Protein AF-A0A0M5J1X3-F1 (afdb_monomer)

Foldseek 3Di:
DVVVVVVVVVVVVVVVVVVVVVVVVVVVVVVVVVVVVVVVVVVVVVVVVVVVVVVVVVVVVVVVVVVVVVVVVVVVVVVVVVVVVVVVVVVVVVVVVVVVVVVVVVVVVVVVVVVVVVVVVVVVVVVVVVVVVVVVVVVVCVPDQQQFFAFDDQDWDWGDFPPDDIDIFGFDCDDPHGTDTDQFDDPDDPDDPPDDPVCQQCKDDDRVHGIGRHLVSQQRSCVRDFDKDKDWDADPVRDIDIDIARGWHFDDVVSLRQTDGPQVVVVVVVLCVVLPDDDDDPCPVVVVVSVSVVCVNCVSVVVVVPVPPDDDDDDD

Nearest PDB structures (foldseek):
  2wnp-assembly1_F  TM=8.843E-01  e=3.047E-11  Homo sapiens
  2jhh-assembly1_C  TM=9.020E-01  e=6.830E-11  Homo sapiens
  2jhh-assembly2_F  TM=9.022E-01  e=8.755E-11  Homo sapiens
  2jhm-assembly1_F  TM=8.846E-01  e=5.669E-11  Homo sapiens
  2j3o-assembly1_C  TM=8.721E-01  e=8.228E-11  Homo sapiens

Sequence (316 aa):
MHAQRRERERFHKQEIEYKEQQTKCAEQQEALKNSDKLKVSLISEKDKRIDDLGKRIIDLDKKLEARVEAQKETLKKNEQLLAKVNELQTKVKVQQGDLKKSEELKNSLLSEKDKRIADLKEQINNMNKDKQFEDKLIQFVDRAEVTGCVPYGNDIQTIRVPGAEAFQVSCDSKFAGNGWTVIQRKVDGSVNFTRTWDEYKNGFGDLRANFWLGLEKLHLMTKFRPHELYIQLEDFKNETRYARYTNFTIGSEAQYYELISSGIMILVLVIVLMFTRVVGGLDIVIHVTLMEFIRTLTLMKHIISQSDGTHGIINH

Organism: Drosophila busckii (NCBI:txid30019)

Radius of gyration: 68.98 Å; Cα contacts (8 Å, |Δi|>4): 225; chains: 1; bounding box: 149×56×205 Å

InterPro domains:
  IPR002181 Fibrinogen, alpha/beta/gamma chain, C-terminal globular domain [PF00147] (158-260)
  IPR002181 Fibrinogen, alpha/beta/gamma chain, C-terminal globular domain [PS51406] (140-259)
  IPR002181 Fibrinogen, alpha/beta/gamma chain, C-terminal globular domain [SM00186] (138-296)
  IPR014716 Fibrinogen, alpha/beta/gamma chain, C-terminal globular, subdomain 1 [G3DSA:3.90.215.10] (42-265)
  IPR036056 Fibrinogen-like, C-terminal [SSF56496] (154-262)
  IPR050373 Fibrinogen C-terminal domain-containing protein [PTHR19143] (153-261)

Secondary structure (DSSP, 8-state):
-HHHHHHHHHHHHHHHHHHHHHHHHHHHHHHHHHHHHHHHHHHHHHHHHHHHHHHHHHHHHHHHHHHHHHHHHHHHHHHHHHHHHHHHHHHHHHHHHHHHHHHHHHHHHHHHHHHHHHHHHHHHHHHHHHHHHHHHHHHHHTTS---S--SS-SSEEEE--TTS--EEEEEESSSS-TTEEE-EE-SSSSS-----HHHHHH-EE-TTSSEE--HHHHHHHHHHS-EEEEEEEE-TT--EEEEEEEEE-B--GGGTT-B--TTHHHHHHHHHHTT----SS-HHHHHHHHHHHHHHHHHHHHGGGSSTT-------

pLDDT: mean 79.56, std 19.73, range [31.17, 98.19]

Mean predicted aligned error: 19.17 Å

Solvent-accessible surface area (backbone atoms only — not comparable to full-atom values): 18097 Å² total; per-residue (Å²): 113,75,65,67,51,54,51,51,52,49,51,51,50,52,50,50,54,49,52,52,51,51,51,53,51,51,54,51,50,51,53,47,52,53,51,53,53,51,50,54,52,54,48,55,55,50,52,53,52,50,52,54,50,50,54,51,51,55,54,50,50,55,53,48,53,54,49,52,54,54,48,51,58,50,49,54,54,51,54,53,48,52,56,52,51,53,53,51,53,53,52,52,54,51,53,54,52,52,51,51,51,51,51,53,51,50,54,54,52,47,56,53,49,54,52,51,50,51,54,50,51,51,52,50,56,53,52,50,53,54,46,53,52,50,54,54,49,49,68,65,46,78,78,55,78,49,68,57,39,64,63,81,57,76,45,77,44,75,29,42,44,84,97,52,76,75,44,78,41,26,26,37,40,82,86,90,36,59,37,37,66,57,55,65,42,81,87,67,83,90,53,84,80,91,67,55,71,69,43,51,37,63,29,49,74,39,74,92,58,37,29,38,58,17,50,55,60,49,20,40,51,28,69,74,41,93,30,65,43,78,47,78,50,70,48,100,83,70,53,72,48,75,50,77,40,83,52,39,34,38,33,52,76,94,53,58,44,40,79,54,39,97,54,61,81,52,57,60,50,50,61,48,62,76,68,72,74,84,86,84,92,65,58,70,65,55,51,50,53,49,49,46,53,49,36,58,66,41,41,65,65,50,62,66,73,71,69,82,74,79,83,79,90,79,86,132

Structure (mmCIF, N/CA/C/O backbone):
data_AF-A0A0M5J1X3-F1
#
_entry.id   AF-A0A0M5J1X3-F1
#
loop_
_atom_site.group_PDB
_atom_site.id
_atom_site.type_symbol
_atom_site.label_atom_id
_atom_site.label_alt_id
_atom_site.label_comp_id
_atom_site.label_asym_id
_atom_site.label_entity_id
_atom_site.label_seq_id
_atom_site.pdbx_PDB_ins_code
_atom_site.Cartn_x
_atom_site.Cartn_y
_atom_site.Cartn_z
_atom_site.occupancy
_atom_site.B_iso_or_equiv
_atom_site.auth_seq_id
_atom_site.auth_comp_id
_atom_site.auth_asym_id
_atom_site.auth_atom_id
_atom_site.pdbx_PDB_model_num
ATOM 1 N N . MET A 1 1 ? -90.997 -13.777 125.585 1.00 59.41 1 MET A N 1
ATOM 2 C CA . MET A 1 1 ? -91.219 -14.363 124.239 1.00 59.41 1 MET A CA 1
ATOM 3 C C . MET A 1 1 ? -90.839 -13.442 123.074 1.00 59.41 1 MET A C 1
ATOM 5 O O . MET A 1 1 ? -90.129 -13.901 122.190 1.00 59.41 1 MET A O 1
ATOM 9 N N . HIS A 1 2 ? -91.234 -12.160 123.042 1.00 64.25 2 HIS A N 1
ATOM 10 C CA . HIS A 1 2 ? -90.938 -11.282 121.891 1.00 64.25 2 HIS A CA 1
ATOM 11 C C . HIS A 1 2 ? -89.446 -10.976 121.639 1.00 64.25 2 HIS A C 1
ATOM 13 O O . HIS A 1 2 ? -89.073 -10.791 120.487 1.00 64.25 2 HIS A O 1
ATOM 19 N N . ALA A 1 3 ? -88.588 -10.944 122.665 1.00 69.44 3 ALA A N 1
ATOM 20 C CA . ALA A 1 3 ? -87.153 -10.668 122.501 1.00 69.44 3 ALA A CA 1
ATOM 21 C C . ALA A 1 3 ? -86.391 -11.824 121.812 1.00 69.44 3 ALA A C 1
ATOM 23 O O . ALA A 1 3 ? -85.723 -11.605 120.808 1.00 69.44 3 ALA A O 1
ATOM 24 N N . GLN A 1 4 ? -86.597 -13.067 122.265 1.00 74.62 4 GLN A N 1
ATOM 25 C CA . GLN A 1 4 ? -86.001 -14.276 121.666 1.00 74.62 4 GLN A CA 1
ATOM 26 C C . GLN A 1 4 ? -86.437 -14.536 120.218 1.00 74.62 4 GLN A C 1
ATOM 28 O O . GLN A 1 4 ? -85.723 -15.182 119.454 1.00 74.62 4 GLN A O 1
ATOM 33 N N . ARG A 1 5 ? -87.640 -14.091 119.835 1.00 76.06 5 ARG A N 1
ATOM 34 C CA . ARG A 1 5 ? -88.112 -14.193 118.449 1.00 76.06 5 ARG A CA 1
ATOM 35 C C . ARG A 1 5 ? -87.348 -13.230 117.537 1.00 76.06 5 ARG A C 1
ATOM 37 O O . ARG A 1 5 ? -86.872 -13.653 116.493 1.00 76.06 5 ARG A O 1
ATOM 44 N N . ARG A 1 6 ? -87.139 -11.987 117.986 1.00 77.44 6 ARG A N 1
ATOM 45 C CA . ARG A 1 6 ? -86.336 -10.991 117.257 1.00 77.44 6 ARG A CA 1
ATOM 46 C C . ARG A 1 6 ? -84.872 -11.409 117.119 1.00 77.44 6 ARG A C 1
ATOM 48 O O . ARG A 1 6 ? -84.269 -11.143 116.090 1.00 77.44 6 ARG A O 1
ATOM 55 N N . GLU A 1 7 ? -84.294 -12.061 118.127 1.00 80.19 7 GLU A N 1
ATOM 56 C CA . GLU A 1 7 ? -82.930 -12.602 118.026 1.00 80.19 7 GLU A CA 1
ATOM 57 C C . GLU A 1 7 ? -82.820 -13.738 117.009 1.00 80.19 7 GLU A C 1
ATOM 59 O O . GLU A 1 7 ? -81.907 -13.721 116.189 1.00 80.19 7 GLU A O 1
ATOM 64 N N . ARG A 1 8 ? -83.771 -14.680 116.996 1.00 80.12 8 ARG A N 1
ATOM 65 C CA . ARG A 1 8 ? -83.811 -15.744 115.978 1.00 80.12 8 ARG A CA 1
ATOM 66 C C . ARG A 1 8 ? -83.993 -15.193 114.567 1.00 80.12 8 ARG A C 1
ATOM 68 O O . ARG A 1 8 ? -83.322 -15.652 113.652 1.00 80.12 8 ARG A O 1
ATOM 75 N N . GLU A 1 9 ? -84.841 -14.181 114.401 1.00 84.38 9 GLU A N 1
ATOM 76 C CA . GLU A 1 9 ? -85.020 -13.482 113.122 1.00 84.38 9 GLU A CA 1
ATOM 77 C C . GLU A 1 9 ? -83.735 -12.752 112.683 1.00 84.38 9 GLU A C 1
ATOM 79 O O . GLU A 1 9 ? -83.383 -12.803 111.507 1.00 84.38 9 GLU A O 1
ATOM 84 N N . ARG A 1 10 ? -82.975 -12.143 113.610 1.00 85.19 10 ARG A N 1
ATOM 85 C CA . ARG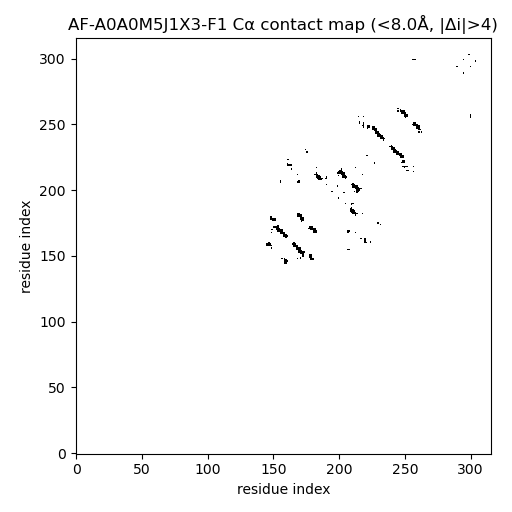 A 1 10 ? -81.651 -11.559 113.308 1.00 85.19 10 ARG A CA 1
ATOM 86 C C . ARG A 1 10 ? -80.627 -12.612 112.896 1.00 85.19 10 ARG A C 1
ATOM 88 O O . ARG A 1 10 ? -79.907 -12.391 111.930 1.00 85.19 10 ARG A O 1
ATOM 95 N N . PHE A 1 11 ? -80.566 -13.731 113.614 1.00 84.44 11 PHE A N 1
ATOM 96 C CA . PHE A 1 11 ? -79.610 -14.804 113.341 1.00 84.44 11 PHE A CA 1
ATOM 97 C C . PHE A 1 11 ? -79.896 -15.470 111.992 1.00 84.44 11 PHE A C 1
ATOM 99 O O . PHE A 1 11 ? -78.992 -15.677 111.193 1.00 84.44 11 PHE A O 1
ATOM 106 N N . HIS A 1 12 ? -81.174 -15.718 111.699 1.00 85.19 12 HIS A N 1
ATOM 107 C CA . HIS A 1 12 ? -81.605 -16.245 110.409 1.00 85.19 12 HIS A CA 1
ATOM 108 C C . HIS A 1 12 ? -81.310 -15.268 109.262 1.00 85.19 12 HIS A C 1
ATOM 110 O O . HIS A 1 12 ? -80.840 -15.683 108.206 1.00 85.19 12 HIS A O 1
ATOM 116 N N . LYS A 1 13 ? -81.507 -13.959 109.480 1.00 89.81 13 LYS A N 1
ATOM 117 C CA . LYS A 1 13 ? -81.132 -12.925 108.508 1.00 89.81 13 LYS A CA 1
ATOM 118 C C . LYS A 1 13 ? -79.619 -12.895 108.253 1.00 89.81 13 LYS A C 1
ATOM 120 O O . LYS A 1 13 ? -79.216 -12.849 107.098 1.00 89.81 13 LYS A O 1
ATOM 125 N N . GLN A 1 14 ? -78.798 -12.986 109.302 1.00 90.88 14 GLN A N 1
ATOM 126 C CA . GLN A 1 14 ? -77.340 -13.097 109.166 1.00 90.88 14 GLN A CA 1
ATOM 127 C C . GLN A 1 14 ? -76.916 -14.375 108.434 1.00 90.88 14 GLN A C 1
ATOM 129 O O . GLN A 1 14 ? -75.978 -14.341 107.647 1.00 90.88 14 GLN A O 1
ATOM 134 N N . GLU A 1 15 ? -77.602 -15.495 108.657 1.00 89.62 15 GLU A N 1
ATOM 135 C CA . GLU A 1 15 ? -77.316 -16.756 107.969 1.00 89.62 15 GLU A CA 1
ATOM 136 C C . GLU A 1 15 ? -77.656 -16.689 106.470 1.00 89.62 15 GLU A C 1
ATOM 138 O O . GLU A 1 15 ? -76.900 -17.201 105.644 1.00 89.62 15 GLU A O 1
ATOM 143 N N . ILE A 1 16 ? -78.764 -16.031 106.105 1.00 91.94 16 ILE A N 1
ATOM 144 C CA . ILE A 1 16 ? -79.125 -15.763 104.704 1.00 91.94 16 ILE A CA 1
ATOM 145 C C . ILE A 1 16 ? -78.089 -14.837 104.061 1.00 91.94 16 ILE A C 1
ATOM 147 O O . ILE A 1 16 ? -77.562 -15.174 103.005 1.00 91.94 16 ILE A O 1
ATOM 151 N N . GLU A 1 17 ? -77.742 -13.724 104.714 1.00 93.62 17 GLU A N 1
ATOM 152 C CA . GLU A 1 17 ? -76.715 -12.791 104.226 1.00 93.62 17 GLU A CA 1
ATOM 153 C C . GLU A 1 17 ? -75.353 -13.487 104.050 1.00 93.62 17 GLU A C 1
ATOM 155 O O . GLU A 1 17 ? -74.662 -13.260 103.057 1.00 93.62 17 GLU A O 1
ATOM 160 N N . TYR A 1 18 ? -74.987 -14.384 104.971 1.00 91.62 18 TYR A N 1
ATOM 161 C CA . TYR A 1 18 ? -73.769 -15.188 104.878 1.00 91.62 18 TYR A CA 1
ATOM 162 C C . TYR A 1 18 ? -73.806 -16.160 103.692 1.00 91.62 18 TYR A C 1
ATOM 164 O O . TYR A 1 18 ? -72.846 -16.220 102.923 1.00 91.62 18 TYR A O 1
ATOM 172 N N . LYS A 1 19 ? -74.917 -16.884 103.492 1.00 93.00 19 LYS A N 1
ATOM 173 C CA . LYS A 1 19 ? -75.091 -17.785 102.340 1.00 93.00 19 LYS A CA 1
ATOM 174 C C . LYS A 1 19 ? -75.069 -17.018 101.018 1.00 93.00 19 LYS A C 1
ATOM 176 O O . LYS A 1 19 ? -74.384 -17.447 100.096 1.00 93.00 19 LYS A O 1
ATOM 181 N N . GLU A 1 20 ? -75.723 -15.859 100.939 1.00 94.62 20 GLU A N 1
ATOM 182 C CA . GLU A 1 20 ? -75.669 -14.981 99.763 1.00 94.62 20 GLU A CA 1
ATOM 183 C C . GLU A 1 20 ? -74.246 -14.482 99.474 1.00 94.62 20 GLU A C 1
ATOM 185 O O . GLU A 1 20 ? -73.820 -14.471 98.317 1.00 94.62 20 GLU A O 1
ATOM 190 N N . GLN A 1 21 ? -73.485 -14.087 100.502 1.00 95.19 21 GLN A N 1
ATOM 191 C CA . GLN A 1 21 ? -72.071 -13.726 100.344 1.00 95.19 21 GLN A CA 1
ATOM 192 C C . GLN A 1 21 ? -71.232 -14.910 99.856 1.00 95.19 21 GLN A C 1
ATOM 194 O O . GLN A 1 21 ? -70.361 -14.732 99.005 1.00 95.19 21 GLN A O 1
ATOM 199 N N . GLN A 1 22 ? -71.501 -16.115 100.357 1.00 94.69 22 GLN A N 1
ATOM 200 C CA . GLN A 1 22 ? -70.790 -17.327 99.962 1.00 94.69 22 GLN A CA 1
ATOM 201 C C . GLN A 1 22 ? -71.068 -17.692 98.496 1.00 94.69 22 GLN A C 1
ATOM 203 O O . GLN A 1 22 ? -70.129 -17.993 97.758 1.00 94.69 22 GLN A O 1
ATOM 208 N N . THR A 1 23 ? -72.323 -17.579 98.046 1.00 94.44 23 THR A N 1
ATOM 209 C CA . THR A 1 23 ? -72.706 -17.761 96.637 1.00 94.44 23 THR A CA 1
ATOM 210 C C . THR A 1 23 ? -72.047 -16.714 95.741 1.00 94.44 23 THR A C 1
ATOM 212 O O . THR A 1 23 ? -71.405 -17.081 94.760 1.00 94.44 23 THR A O 1
ATOM 215 N N . LYS A 1 24 ? -72.094 -15.426 96.116 1.00 96.38 24 LYS A N 1
ATOM 216 C CA . LYS A 1 24 ? -71.405 -14.351 95.375 1.00 96.38 24 LYS A CA 1
ATOM 217 C C . LYS A 1 24 ? -69.896 -14.584 95.275 1.00 96.38 24 LYS A C 1
ATOM 219 O O . LYS A 1 24 ? -69.302 -14.335 94.230 1.00 96.38 24 LYS A O 1
ATOM 224 N N . CYS A 1 25 ? -69.270 -15.075 96.345 1.00 94.12 25 CYS A N 1
ATOM 225 C CA . CYS A 1 25 ? -67.845 -15.405 96.361 1.00 94.12 25 CYS A CA 1
ATOM 226 C C . CYS A 1 25 ? -67.519 -16.578 95.417 1.00 94.12 25 CYS A C 1
ATOM 228 O O . CYS A 1 25 ? -66.533 -16.520 94.682 1.00 94.12 25 CYS A O 1
ATOM 230 N N . ALA A 1 26 ? -68.366 -17.613 95.381 1.00 94.25 26 ALA A N 1
ATOM 231 C CA . ALA A 1 26 ? -68.212 -18.744 94.465 1.00 94.25 26 ALA A CA 1
ATOM 232 C C . ALA A 1 26 ? -68.371 -18.321 92.992 1.00 94.25 26 ALA A C 1
ATOM 234 O O . ALA A 1 26 ? -67.527 -18.666 92.163 1.00 94.25 26 ALA A O 1
ATOM 235 N N . GLU A 1 27 ? -69.384 -17.505 92.681 1.00 95.69 27 GLU A N 1
ATOM 236 C CA . GLU A 1 27 ? -69.589 -16.929 91.343 1.00 95.69 27 GLU A CA 1
ATOM 237 C C . GLU A 1 27 ? -68.387 -16.078 90.905 1.00 95.69 27 GLU A C 1
ATOM 239 O O . GLU A 1 27 ? -67.899 -16.210 89.780 1.00 95.69 27 GLU A O 1
ATOM 244 N N . GLN A 1 28 ? -67.851 -15.244 91.805 1.00 95.88 28 GLN A N 1
ATOM 245 C CA . GLN A 1 28 ? -66.643 -14.459 91.540 1.00 95.88 28 GLN A CA 1
ATOM 246 C C . GLN A 1 28 ? -65.410 -15.339 91.305 1.00 95.88 28 GLN A C 1
ATOM 248 O O . GLN A 1 28 ? -64.627 -15.044 90.402 1.00 95.88 28 GLN A O 1
ATOM 253 N N . GLN A 1 29 ? -65.225 -16.419 92.069 1.00 95.88 29 GLN A N 1
ATOM 254 C CA . GLN A 1 29 ? -64.118 -17.360 91.859 1.00 95.88 29 GLN A CA 1
ATOM 255 C C . GLN A 1 29 ? -64.215 -18.078 90.512 1.00 95.88 29 GLN A C 1
ATOM 257 O O . GLN A 1 29 ? -63.197 -18.280 89.848 1.00 95.88 29 GLN A O 1
ATOM 262 N N . GLU A 1 30 ? -65.418 -18.461 90.093 1.00 95.56 30 GLU A N 1
ATOM 263 C CA . GLU A 1 30 ? -65.635 -19.101 88.798 1.00 95.56 30 GLU A CA 1
ATOM 264 C C . GLU A 1 30 ? -65.416 -18.126 87.636 1.00 95.56 30 GLU A C 1
ATOM 266 O O . GLU A 1 30 ? -64.732 -18.459 86.664 1.00 95.56 30 GLU A O 1
ATOM 271 N N . ALA A 1 31 ? -65.877 -16.881 87.779 1.00 95.25 31 ALA A N 1
ATOM 272 C CA . ALA A 1 31 ? -65.556 -15.806 86.845 1.00 95.25 31 ALA A CA 1
ATOM 273 C C . ALA A 1 31 ? -64.037 -15.567 86.748 1.00 95.25 31 ALA A C 1
ATOM 275 O O . ALA A 1 31 ? -63.508 -15.414 85.642 1.00 95.25 31 ALA A O 1
ATOM 276 N N . LEU A 1 32 ? -63.318 -15.601 87.879 1.00 95.75 32 LEU A N 1
ATOM 277 C CA . LEU A 1 32 ? -61.857 -15.493 87.905 1.00 95.75 32 LEU A CA 1
ATOM 278 C C . LEU A 1 32 ? -61.192 -16.653 87.150 1.00 95.75 32 LEU A C 1
ATOM 280 O O . LEU A 1 32 ? -60.371 -16.415 86.266 1.00 95.75 32 LEU A O 1
ATOM 284 N N . LYS A 1 33 ? -61.596 -17.900 87.433 1.00 95.94 33 LYS A N 1
ATOM 285 C CA . LYS A 1 33 ? -61.074 -19.101 86.755 1.00 95.94 33 LYS A CA 1
ATOM 286 C C . LYS A 1 33 ? -61.285 -19.044 85.243 1.00 95.94 33 LYS A C 1
ATOM 288 O O . LYS A 1 33 ? -60.379 -19.381 84.481 1.00 95.94 33 LYS A O 1
ATOM 293 N N . ASN A 1 34 ? -62.460 -18.599 84.801 1.00 95.75 34 ASN A N 1
ATOM 294 C CA . ASN A 1 34 ? -62.764 -18.443 83.380 1.00 95.75 34 ASN A CA 1
ATOM 295 C C . ASN A 1 34 ? -61.914 -17.343 82.731 1.00 95.75 34 ASN A C 1
ATOM 297 O O . ASN A 1 34 ? -61.399 -17.542 81.630 1.00 95.75 34 ASN A O 1
ATOM 301 N N . SER A 1 35 ? -61.710 -16.220 83.427 1.00 95.94 35 SER A N 1
ATOM 302 C CA . SER A 1 35 ? -60.811 -15.146 82.986 1.00 95.94 35 SER A CA 1
ATOM 303 C C . SER A 1 35 ? -59.376 -15.647 82.813 1.00 95.94 35 SER A C 1
ATOM 305 O O . SER A 1 35 ? -58.759 -15.409 81.774 1.00 95.94 35 SER A O 1
ATOM 307 N N . ASP A 1 36 ? -58.856 -16.407 83.776 1.00 96.69 36 ASP A N 1
ATOM 308 C CA . ASP A 1 36 ? -57.494 -16.940 83.704 1.00 96.69 36 ASP A CA 1
ATOM 309 C C . ASP A 1 36 ? -57.339 -17.984 82.592 1.00 96.69 36 ASP A C 1
ATOM 311 O O . ASP A 1 36 ? -56.369 -17.934 81.834 1.00 96.69 36 ASP A O 1
ATOM 315 N N . LYS A 1 37 ? -58.333 -18.860 82.396 1.00 96.50 37 LYS A N 1
ATOM 316 C CA . LYS A 1 37 ? -58.355 -19.804 81.267 1.00 96.50 37 LYS A CA 1
ATOM 317 C C . LYS A 1 37 ? -58.340 -19.080 79.917 1.00 96.50 37 LYS A C 1
ATOM 319 O O . LYS A 1 37 ? -57.609 -19.484 79.010 1.00 96.50 37 LYS A O 1
ATOM 324 N N . LEU A 1 38 ? -59.111 -17.997 79.788 1.00 97.00 38 LEU A N 1
ATOM 325 C CA . LEU A 1 38 ? -59.151 -17.182 78.573 1.00 97.00 38 LEU A CA 1
ATOM 326 C C . LEU A 1 38 ? -57.801 -16.495 78.314 1.00 97.00 38 LEU A C 1
ATOM 328 O O . LEU A 1 38 ? -57.305 -16.543 77.189 1.00 97.00 38 LEU A O 1
ATOM 332 N N . LYS A 1 39 ? -57.170 -15.919 79.350 1.00 97.25 39 LYS A N 1
ATOM 333 C CA . LYS A 1 39 ? -55.828 -15.317 79.248 1.00 97.25 39 LYS A CA 1
ATOM 334 C C . LYS A 1 39 ? -54.793 -16.330 78.763 1.00 97.25 39 LYS A C 1
ATOM 336 O O . LYS A 1 39 ? -54.042 -16.015 77.846 1.00 97.25 39 LYS A O 1
ATOM 341 N N . VAL A 1 40 ? -54.774 -17.539 79.331 1.00 96.94 40 VAL A N 1
ATOM 342 C CA . VAL A 1 40 ? -53.832 -18.605 78.937 1.00 96.94 40 VAL A CA 1
ATOM 343 C C . VAL A 1 40 ? -54.016 -18.997 77.468 1.00 96.94 40 VAL A C 1
ATOM 345 O O . VAL A 1 40 ? -53.030 -19.117 76.741 1.00 96.94 40 VAL A O 1
ATOM 348 N N . SER A 1 41 ? -55.263 -19.130 76.999 1.00 96.38 41 SER A N 1
ATOM 349 C CA . SER A 1 41 ? -55.546 -19.405 75.581 1.00 96.38 41 SER A CA 1
ATOM 350 C C . SER A 1 41 ? -55.028 -18.289 74.670 1.00 96.38 41 SER A C 1
ATOM 352 O O . SER A 1 41 ? -54.399 -18.564 73.649 1.00 96.38 41 SER A O 1
ATOM 354 N N . LEU A 1 42 ? -55.258 -17.030 75.055 1.00 97.38 42 LEU A N 1
ATOM 355 C CA . LEU A 1 42 ? -54.820 -15.863 74.288 1.00 97.38 42 LEU A CA 1
ATOM 356 C C . LEU A 1 42 ? -53.288 -15.754 74.228 1.00 97.38 42 LEU A C 1
ATOM 358 O O . LEU A 1 42 ? -52.737 -15.365 73.200 1.00 97.38 42 LEU A O 1
ATOM 362 N N . ILE A 1 43 ? -52.605 -16.091 75.327 1.00 97.19 43 ILE A N 1
ATOM 363 C CA . ILE A 1 43 ? -51.139 -16.140 75.404 1.00 97.19 43 ILE A CA 1
ATOM 364 C C . ILE A 1 43 ? -50.610 -17.207 74.445 1.00 97.19 43 ILE A C 1
ATOM 366 O O . ILE A 1 43 ? -49.789 -16.888 73.594 1.00 97.19 43 ILE A O 1
ATOM 370 N N . SER A 1 44 ? -51.162 -18.424 74.484 1.00 96.25 44 SER A N 1
ATOM 371 C CA . SER A 1 44 ? -50.740 -19.511 73.589 1.00 96.25 44 SER A CA 1
ATOM 372 C C . SER A 1 44 ? -50.883 -19.153 72.105 1.00 96.25 44 SER A C 1
ATOM 374 O O . SER A 1 44 ? -50.010 -19.471 71.296 1.00 96.25 44 SER A O 1
ATOM 376 N N . GLU A 1 45 ? -51.968 -18.476 71.726 1.00 97.12 45 GLU A N 1
ATOM 377 C CA . GLU A 1 45 ? -52.175 -18.039 70.344 1.00 97.12 45 GLU A CA 1
ATOM 378 C C . GLU A 1 45 ? -51.183 -16.943 69.928 1.00 97.12 45 GLU A C 1
ATOM 380 O O . GLU A 1 45 ? -50.634 -16.981 68.822 1.00 97.12 45 GLU A O 1
ATOM 385 N N . LYS A 1 46 ? -50.896 -15.996 70.829 1.00 97.25 46 LYS A N 1
ATOM 386 C CA . LYS A 1 46 ? -49.871 -14.972 70.602 1.00 97.25 46 LYS A CA 1
ATOM 387 C C . LYS A 1 46 ? -48.475 -15.578 70.485 1.00 97.25 46 LYS A C 1
ATOM 389 O O . LYS A 1 46 ? -47.752 -15.182 69.577 1.00 97.25 46 LYS A O 1
ATOM 394 N N . ASP A 1 47 ? -48.131 -16.560 71.312 1.00 97.56 47 ASP A N 1
ATOM 395 C CA . ASP A 1 47 ? -46.832 -17.239 71.272 1.00 97.56 47 ASP A CA 1
ATOM 396 C C . ASP A 1 47 ? -46.617 -17.965 69.941 1.00 97.56 47 ASP A C 1
ATOM 398 O O . ASP A 1 47 ? -45.571 -17.809 69.313 1.00 97.56 47 ASP A O 1
ATOM 402 N N . LYS A 1 48 ? -47.639 -18.673 69.436 1.00 97.25 48 LYS A N 1
ATOM 403 C CA . LYS A 1 48 ? -47.588 -19.290 68.096 1.00 97.25 48 LYS A CA 1
ATOM 404 C C . LYS A 1 48 ? -47.344 -18.255 67.002 1.00 97.25 48 LYS A C 1
ATOM 406 O O . LYS A 1 48 ? -46.552 -18.482 66.092 1.00 97.25 48 LYS A O 1
ATOM 411 N N . ARG A 1 49 ? -48.015 -17.103 67.086 1.00 97.81 49 ARG A N 1
ATOM 412 C CA . ARG A 1 49 ? -47.861 -16.024 66.105 1.00 97.81 49 ARG A CA 1
ATOM 413 C C . ARG A 1 49 ? -46.486 -15.360 66.185 1.00 97.81 49 ARG A C 1
ATOM 415 O O . ARG A 1 49 ? -45.953 -14.970 65.149 1.00 97.81 49 ARG A O 1
ATOM 422 N N . ILE A 1 50 ? -45.914 -15.243 67.383 1.00 97.94 50 ILE A N 1
ATOM 423 C CA . ILE A 1 50 ? -44.539 -14.776 67.596 1.00 97.94 50 ILE A CA 1
ATOM 424 C C . ILE A 1 50 ? -43.546 -15.761 66.972 1.00 97.94 50 ILE A C 1
ATOM 426 O O . ILE A 1 50 ? -42.647 -15.320 66.260 1.00 97.94 50 ILE A O 1
ATOM 430 N N . ASP A 1 51 ? -43.739 -17.067 67.165 1.00 97.19 51 ASP A N 1
ATOM 431 C CA . ASP A 1 51 ? -42.874 -18.104 66.589 1.00 97.19 51 ASP A CA 1
ATOM 432 C C . ASP A 1 51 ? -42.894 -18.079 65.049 1.00 97.19 51 ASP A C 1
ATOM 434 O O . ASP A 1 51 ? -41.847 -18.059 64.397 1.00 97.19 51 ASP A O 1
ATOM 438 N N . ASP A 1 52 ? -44.082 -17.970 64.447 1.00 97.69 52 ASP A N 1
ATOM 439 C CA . ASP A 1 52 ? -44.235 -17.857 62.991 1.00 97.69 52 ASP A CA 1
ATOM 440 C C . ASP A 1 52 ? -43.609 -16.574 62.426 1.00 97.69 52 ASP A C 1
ATOM 442 O O . ASP A 1 52 ? -42.962 -16.595 61.372 1.00 97.69 52 ASP A O 1
ATOM 446 N N . LEU A 1 53 ? -43.769 -15.443 63.120 1.00 98.06 53 LEU A N 1
ATOM 447 C CA . LEU A 1 53 ? -43.102 -14.196 62.742 1.00 98.06 53 LEU A CA 1
ATOM 448 C C . LEU A 1 53 ? -41.580 -14.317 62.880 1.00 98.06 53 LEU A C 1
ATOM 450 O O . LEU A 1 53 ? -40.866 -13.870 61.983 1.00 98.06 53 LEU A O 1
ATOM 454 N N . GLY A 1 54 ? -41.089 -14.974 63.932 1.00 97.50 54 GLY A N 1
ATOM 455 C CA . GLY A 1 54 ? -39.669 -15.257 64.136 1.00 97.50 54 GLY A CA 1
ATOM 456 C C . GLY A 1 54 ? -39.071 -16.060 62.981 1.00 97.50 54 GLY A C 1
ATOM 457 O O . GLY A 1 54 ? -38.060 -15.656 62.405 1.00 97.50 54 GLY A O 1
ATOM 458 N N . LYS A 1 55 ? -39.744 -17.136 62.551 1.00 97.81 55 LYS A N 1
ATOM 459 C CA . LYS A 1 55 ? -39.324 -17.933 61.382 1.00 97.81 55 LYS A CA 1
ATOM 460 C C . LYS A 1 55 ? -39.275 -17.104 60.099 1.00 97.81 55 LYS A C 1
ATOM 462 O O . LYS A 1 55 ? -38.319 -17.218 59.334 1.00 97.81 55 LYS A O 1
ATOM 467 N N . ARG A 1 56 ? -40.279 -16.250 59.864 1.00 98.12 56 ARG A N 1
ATOM 468 C CA . ARG A 1 56 ? -40.316 -15.364 58.685 1.00 98.12 56 ARG A CA 1
ATOM 469 C C . ARG A 1 56 ? -39.192 -14.331 58.699 1.00 98.12 56 ARG A C 1
ATOM 471 O O . ARG A 1 56 ? -38.637 -14.056 57.640 1.00 98.12 56 ARG A O 1
ATOM 478 N N . ILE A 1 57 ? -38.857 -13.777 59.864 1.00 98.19 57 ILE A N 1
ATOM 479 C CA . ILE A 1 57 ? -37.736 -12.839 60.016 1.00 98.19 57 ILE A CA 1
ATOM 480 C C . ILE A 1 57 ? -36.422 -13.533 59.651 1.00 98.19 57 ILE A C 1
ATOM 482 O O . ILE A 1 57 ? -35.674 -12.998 58.840 1.00 98.19 57 ILE A O 1
ATOM 486 N N . ILE A 1 58 ? -36.187 -14.748 60.155 1.00 98.12 58 ILE A N 1
ATOM 487 C CA . ILE A 1 58 ? -34.971 -15.519 59.852 1.00 98.12 58 ILE A CA 1
ATOM 488 C C . ILE A 1 58 ? -34.854 -15.831 58.349 1.00 98.12 58 ILE A C 1
ATOM 490 O O . ILE A 1 58 ? -33.768 -15.731 57.782 1.00 98.12 58 ILE A O 1
ATOM 494 N N . ASP A 1 59 ? -35.951 -16.206 57.680 1.00 97.75 59 ASP A N 1
ATOM 495 C CA . ASP A 1 59 ? -35.938 -16.463 56.228 1.00 97.75 59 ASP A CA 1
ATOM 496 C C . ASP A 1 59 ? -35.653 -15.193 55.410 1.00 97.75 59 ASP A C 1
ATOM 498 O O . ASP A 1 59 ? -34.890 -15.223 54.440 1.00 97.75 59 ASP A O 1
ATOM 502 N N . LEU A 1 60 ? -36.242 -14.062 55.809 1.00 97.94 60 LEU A N 1
ATOM 503 C CA . LEU A 1 60 ? -35.989 -12.772 55.169 1.00 97.94 60 LEU A CA 1
ATOM 504 C C . LEU A 1 60 ? -34.542 -12.316 55.355 1.00 97.94 60 LEU A C 1
ATOM 506 O O . LEU A 1 60 ? -33.957 -11.812 54.398 1.00 97.94 60 LEU A O 1
ATOM 510 N N . ASP A 1 61 ? -33.966 -12.534 56.535 1.00 97.94 61 ASP A N 1
ATOM 511 C CA . ASP A 1 61 ? -32.579 -12.182 56.839 1.00 97.94 61 ASP A CA 1
ATOM 512 C C . ASP A 1 61 ? -31.607 -12.988 55.968 1.00 97.94 61 ASP A C 1
ATOM 514 O O . ASP A 1 61 ? -30.797 -12.418 55.239 1.00 97.94 61 ASP A O 1
ATOM 518 N N . LYS A 1 62 ? -31.812 -14.309 55.867 1.00 97.75 62 LYS A N 1
ATOM 519 C CA . LYS A 1 62 ? -31.043 -15.170 54.948 1.00 97.75 62 LYS A CA 1
ATOM 520 C C . LYS A 1 62 ? -31.151 -14.728 53.487 1.00 97.75 62 LYS A C 1
ATOM 522 O O . LYS A 1 62 ? -30.165 -14.740 52.749 1.00 97.75 62 LYS A O 1
ATOM 527 N N . LYS A 1 63 ? -32.349 -14.338 53.037 1.00 98.06 63 LYS A N 1
ATOM 528 C CA . LYS A 1 63 ? -32.552 -13.810 51.675 1.00 98.06 63 LYS A CA 1
ATOM 529 C C . LYS A 1 63 ? -31.847 -12.473 51.467 1.00 98.06 63 LYS A C 1
ATOM 531 O O . LYS A 1 63 ? -31.367 -12.215 50.361 1.00 98.06 63 LYS A O 1
ATOM 536 N N . LEU A 1 64 ? -31.810 -11.623 52.489 1.00 98.06 64 LEU A N 1
ATOM 537 C CA . LEU A 1 64 ? -31.122 -10.341 52.444 1.00 98.06 64 LEU A CA 1
ATOM 538 C C . LEU A 1 64 ? -29.607 -10.545 52.355 1.00 98.06 64 LEU A C 1
ATOM 540 O O . LEU A 1 64 ? -28.984 -9.970 51.464 1.00 98.06 64 LEU A O 1
ATOM 544 N N . GLU A 1 65 ? -29.038 -11.423 53.181 1.00 97.38 65 GLU A N 1
ATOM 545 C CA . GLU A 1 65 ? -27.613 -11.777 53.142 1.00 97.38 65 GLU A CA 1
ATOM 546 C C . GLU A 1 65 ? -27.196 -12.321 51.771 1.00 97.38 65 GLU A C 1
ATOM 548 O O . GLU A 1 65 ? -26.224 -11.847 51.180 1.00 97.38 65 GLU A O 1
ATOM 553 N N . ALA A 1 66 ? -27.982 -13.240 51.199 1.00 97.38 66 ALA A N 1
ATOM 554 C CA . ALA A 1 66 ? -27.715 -13.778 49.866 1.00 97.38 66 ALA A CA 1
ATOM 555 C C . ALA A 1 66 ? -27.722 -12.689 48.775 1.00 97.38 66 ALA A C 1
ATOM 557 O O . ALA A 1 66 ? -26.902 -12.715 47.854 1.00 97.38 66 ALA A O 1
ATOM 558 N N . ARG A 1 67 ? -28.628 -11.703 48.873 1.00 97.88 67 ARG A N 1
ATOM 559 C CA . ARG A 1 67 ? -28.673 -10.561 47.943 1.00 97.88 67 ARG A CA 1
ATOM 560 C C . ARG A 1 67 ? -27.475 -9.634 48.108 1.00 97.88 67 ARG A C 1
ATOM 562 O O . ARG A 1 67 ? -26.934 -9.180 47.100 1.00 97.88 67 ARG A O 1
ATOM 569 N N . VAL A 1 68 ? -27.065 -9.367 49.346 1.00 98.00 68 VAL A N 1
ATOM 570 C CA . VAL A 1 68 ? -25.888 -8.541 49.645 1.00 98.00 68 VAL A CA 1
ATOM 571 C C . VAL A 1 68 ? -24.636 -9.178 49.050 1.00 98.00 68 VAL A C 1
ATOM 573 O O . VAL A 1 68 ? -23.860 -8.492 48.386 1.00 98.00 68 VAL A O 1
ATOM 576 N N . GLU A 1 69 ? -24.463 -10.489 49.205 1.00 97.19 69 GLU A N 1
ATOM 577 C CA . GLU A 1 69 ? -23.282 -11.174 48.678 1.00 97.19 69 GLU A CA 1
ATOM 578 C C . GLU A 1 69 ? -23.262 -11.201 47.141 1.00 97.19 69 GLU A C 1
ATOM 580 O O . GLU A 1 69 ? -22.237 -10.916 46.520 1.00 97.19 69 GLU A O 1
ATOM 585 N N . ALA A 1 70 ? -24.420 -11.401 46.502 1.00 96.94 70 ALA A N 1
ATOM 586 C CA . ALA A 1 70 ? -24.544 -11.284 45.048 1.00 96.94 70 ALA A CA 1
ATOM 587 C C . ALA A 1 70 ? -24.210 -9.867 44.532 1.00 96.94 70 ALA A C 1
ATOM 589 O O . ALA A 1 70 ? -23.583 -9.708 43.475 1.00 96.94 70 ALA A O 1
ATOM 590 N N . GLN A 1 71 ? -24.599 -8.822 45.273 1.00 97.19 71 GLN A N 1
ATOM 591 C CA . GLN A 1 71 ? -24.249 -7.441 44.936 1.00 97.19 71 GLN A CA 1
ATOM 592 C C . GLN A 1 71 ? -22.752 -7.161 45.101 1.00 97.19 71 GLN A C 1
ATOM 594 O O . GLN A 1 71 ? -22.184 -6.493 44.236 1.00 97.19 71 GLN A O 1
ATOM 599 N N . LYS A 1 72 ? -22.093 -7.694 46.138 1.00 97.31 72 LYS A N 1
ATOM 600 C CA . LYS A 1 72 ? -20.635 -7.557 46.309 1.00 97.31 72 LYS A CA 1
ATOM 601 C C . LYS A 1 72 ? -19.861 -8.170 45.146 1.00 97.31 72 LYS A C 1
ATOM 603 O O . LYS A 1 72 ? -18.964 -7.527 44.603 1.00 97.31 72 LYS A O 1
ATOM 608 N N . GLU A 1 73 ? -20.243 -9.368 44.710 1.00 96.94 73 GLU A N 1
ATOM 609 C CA . GLU A 1 73 ? -19.615 -10.012 43.550 1.00 96.94 73 GLU A CA 1
ATOM 610 C C . GLU A 1 73 ? -19.818 -9.204 42.262 1.00 96.94 73 GLU A C 1
ATOM 612 O O . GLU A 1 73 ? -18.915 -9.084 41.431 1.00 96.94 73 GLU A O 1
ATOM 617 N N . THR A 1 74 ? -20.988 -8.581 42.108 1.00 97.00 74 THR A N 1
ATOM 618 C CA . THR A 1 74 ? -21.258 -7.677 40.982 1.00 97.00 74 THR A CA 1
ATOM 619 C C . THR A 1 74 ? -20.391 -6.416 41.052 1.00 97.00 74 THR A C 1
ATOM 621 O O . THR A 1 74 ? -19.824 -6.003 40.041 1.00 97.00 74 THR A O 1
ATOM 624 N N . LEU A 1 75 ? -20.232 -5.828 42.241 1.00 97.44 75 LEU A N 1
ATOM 625 C CA . LEU A 1 75 ? -19.403 -4.641 42.452 1.00 97.44 75 LEU A CA 1
ATOM 626 C C . LEU A 1 75 ? -17.936 -4.914 42.100 1.00 97.44 75 LEU A C 1
ATOM 628 O O . LEU A 1 75 ? -17.332 -4.152 41.349 1.00 97.44 75 LEU A O 1
ATOM 632 N N . LYS A 1 76 ? -17.403 -6.056 42.541 1.00 97.31 76 LYS A N 1
ATOM 633 C CA . LYS A 1 76 ? -16.036 -6.488 42.233 1.00 97.31 76 LYS A CA 1
ATOM 634 C C . LYS A 1 76 ? -15.796 -6.638 40.727 1.00 97.31 76 LYS A C 1
ATOM 636 O O . LYS A 1 76 ? -14.760 -6.215 40.215 1.00 97.31 76 LYS A O 1
ATOM 641 N N . LYS A 1 77 ? -16.765 -7.196 39.991 1.00 97.00 77 LYS A N 1
ATOM 642 C CA . LYS A 1 77 ? -16.705 -7.276 38.518 1.00 97.00 77 LYS A CA 1
ATOM 643 C C . LYS A 1 77 ? -16.709 -5.890 37.871 1.00 97.00 77 LYS A C 1
ATOM 645 O O . LYS A 1 77 ? -15.960 -5.660 36.924 1.00 97.00 77 LYS A O 1
ATOM 650 N N . ASN A 1 78 ? -17.507 -4.960 38.391 1.00 94.69 78 ASN A N 1
ATOM 651 C CA . ASN A 1 78 ? -17.569 -3.591 37.876 1.00 94.69 78 ASN A CA 1
ATOM 652 C C . ASN A 1 78 ? -16.260 -2.820 38.113 1.00 94.69 78 ASN A C 1
ATOM 654 O O . ASN A 1 78 ? -15.812 -2.100 37.224 1.00 94.69 78 ASN A O 1
ATOM 658 N N . GLU A 1 79 ? -15.610 -3.006 39.262 1.00 96.81 79 GLU A N 1
ATOM 659 C CA . GLU A 1 79 ? -14.295 -2.416 39.551 1.00 96.81 79 GLU A CA 1
ATOM 660 C C . GLU A 1 79 ? -13.212 -2.939 38.597 1.00 96.81 79 GLU A C 1
ATOM 662 O O . GLU A 1 79 ? -12.430 -2.161 38.044 1.00 96.81 79 GLU A O 1
ATOM 667 N N . GLN A 1 80 ? -13.206 -4.249 38.328 1.00 97.19 80 GLN A N 1
ATOM 668 C CA . GLN A 1 80 ? -12.309 -4.848 37.333 1.00 97.19 80 GLN A CA 1
ATOM 669 C C . GLN A 1 80 ? -12.568 -4.297 35.926 1.00 97.19 80 GLN A C 1
ATOM 671 O O . GLN A 1 80 ? -11.625 -4.007 35.182 1.00 97.19 80 GLN A O 1
ATOM 676 N N . LEU A 1 81 ? -13.839 -4.112 35.563 1.00 97.81 81 LEU A N 1
ATOM 677 C CA . LEU A 1 81 ? -14.219 -3.533 34.278 1.00 97.81 81 LEU A CA 1
ATOM 678 C C . LEU A 1 81 ? -13.733 -2.083 34.155 1.00 97.81 81 LEU A C 1
ATOM 680 O O . LEU A 1 81 ? -13.188 -1.712 33.116 1.00 97.81 81 LEU A O 1
ATOM 684 N N . LEU A 1 82 ? -13.852 -1.287 35.222 1.00 97.25 82 LEU A N 1
ATOM 685 C CA . LEU A 1 82 ? -13.371 0.095 35.260 1.00 97.25 82 LEU A CA 1
ATOM 686 C C . LEU A 1 82 ? -11.852 0.172 35.041 1.00 97.25 82 LEU A C 1
ATOM 688 O O . LEU A 1 82 ? -11.381 0.987 34.245 1.00 97.25 82 LEU A O 1
ATOM 692 N N . ALA A 1 83 ? -11.087 -0.721 35.674 1.00 96.69 83 ALA A N 1
ATOM 693 C CA . ALA A 1 83 ? -9.644 -0.816 35.453 1.00 96.69 83 ALA A CA 1
ATOM 694 C C . ALA A 1 83 ? -9.312 -1.133 33.983 1.00 96.69 83 ALA A C 1
ATOM 696 O O . ALA A 1 83 ? -8.423 -0.511 33.394 1.00 96.69 83 ALA A O 1
ATOM 697 N N . LYS A 1 84 ? -10.069 -2.046 33.358 1.00 97.38 84 LYS A N 1
ATOM 698 C CA . LYS A 1 84 ? -9.869 -2.407 31.948 1.00 97.38 84 LYS A CA 1
ATOM 699 C C . LYS A 1 84 ? -10.203 -1.264 30.993 1.00 97.38 84 LYS A C 1
ATOM 701 O O . LYS A 1 84 ? -9.475 -1.047 30.024 1.00 97.38 84 LYS A O 1
ATOM 706 N N . VAL A 1 85 ? -11.268 -0.515 31.271 1.00 97.38 85 VAL A N 1
ATOM 707 C CA . VAL A 1 85 ? -11.651 0.667 30.486 1.00 97.38 85 VAL A CA 1
ATOM 708 C C . VAL A 1 85 ? -10.540 1.717 30.515 1.00 97.38 85 VAL A C 1
ATOM 710 O O . VAL A 1 85 ? -10.163 2.222 29.459 1.00 97.38 85 VAL A O 1
ATOM 713 N N . ASN A 1 86 ? -9.951 1.987 31.681 1.00 95.88 86 ASN A N 1
ATOM 714 C CA . ASN A 1 86 ? -8.854 2.953 31.808 1.00 95.88 86 ASN A CA 1
ATOM 715 C C . ASN A 1 86 ? -7.593 2.512 31.039 1.00 95.88 86 ASN A C 1
ATOM 717 O O . ASN A 1 86 ? -6.947 3.322 30.366 1.00 95.88 86 ASN A O 1
ATOM 721 N N . GLU A 1 87 ? -7.258 1.218 31.076 1.00 96.81 87 GLU A N 1
ATOM 722 C CA . GLU A 1 87 ? -6.155 0.654 30.285 1.00 96.81 87 GLU A CA 1
ATOM 723 C C . GLU A 1 87 ? -6.391 0.856 28.778 1.00 96.81 87 GLU A C 1
ATOM 725 O O . GLU A 1 87 ? -5.511 1.338 28.057 1.00 96.81 87 GLU A O 1
ATOM 730 N N . LEU A 1 88 ? -7.599 0.537 28.300 1.00 97.25 88 LEU A N 1
ATOM 731 C CA . LEU A 1 88 ? -7.979 0.707 26.897 1.00 97.25 88 LEU A CA 1
ATOM 732 C C . LEU A 1 88 ? -7.982 2.179 26.477 1.00 97.25 88 LEU A C 1
ATOM 734 O O . LEU A 1 88 ? -7.463 2.500 25.410 1.00 97.25 88 LEU A O 1
ATOM 738 N N . GLN A 1 89 ? -8.480 3.088 27.317 1.00 97.31 89 GLN A N 1
ATOM 739 C CA . GLN A 1 89 ? -8.421 4.529 27.052 1.00 97.31 89 GLN A CA 1
ATOM 740 C C . GLN A 1 89 ? -6.980 5.024 26.891 1.00 97.31 89 GLN A C 1
ATOM 742 O O . GLN A 1 89 ? -6.703 5.852 26.023 1.00 97.31 89 GLN A O 1
ATOM 747 N N . THR A 1 90 ? -6.051 4.501 27.693 1.00 96.06 90 THR A N 1
ATOM 748 C CA . THR A 1 90 ? -4.629 4.852 27.589 1.00 96.06 90 THR A CA 1
ATOM 749 C C . THR A 1 90 ? -4.040 4.355 26.268 1.00 96.06 90 THR A C 1
ATOM 751 O O . THR A 1 90 ? -3.385 5.120 25.561 1.00 96.06 90 THR A O 1
ATOM 754 N N . LYS A 1 91 ? -4.345 3.111 25.877 1.00 96.50 91 LYS A N 1
ATOM 755 C CA . LYS A 1 91 ? -3.924 2.535 24.587 1.00 96.50 91 LYS A CA 1
ATOM 756 C C . LYS A 1 91 ? -4.453 3.329 23.392 1.00 96.50 91 LYS A C 1
ATOM 758 O O . LYS A 1 91 ? -3.690 3.628 22.477 1.00 96.50 91 LYS A O 1
ATOM 763 N N . VAL A 1 92 ? -5.724 3.728 23.432 1.00 96.81 92 VAL A N 1
ATOM 764 C CA . VAL A 1 92 ? -6.346 4.549 22.381 1.00 96.81 92 VAL A CA 1
ATOM 765 C C . VAL A 1 92 ? -5.653 5.908 22.258 1.00 96.81 92 VAL A C 1
ATOM 767 O O . VAL A 1 92 ? -5.370 6.340 21.144 1.00 96.81 92 VAL A O 1
ATOM 770 N N . LYS A 1 93 ? -5.314 6.568 23.375 1.00 95.81 93 LYS A N 1
ATOM 771 C CA . LYS A 1 93 ? -4.588 7.852 23.346 1.00 95.81 93 LYS A CA 1
ATOM 772 C C . LYS A 1 93 ? -3.212 7.734 22.689 1.00 95.81 93 LYS A C 1
ATOM 774 O O . LYS A 1 93 ? -2.843 8.609 21.910 1.00 95.81 93 LYS A O 1
ATOM 779 N N . VAL A 1 94 ? -2.472 6.663 22.984 1.00 95.19 94 VAL A N 1
ATOM 780 C CA . VAL A 1 94 ? -1.162 6.407 22.362 1.00 95.19 94 VAL A CA 1
ATOM 781 C C . VAL A 1 94 ? -1.322 6.211 20.855 1.00 95.19 94 VAL A C 1
ATOM 783 O O . VAL A 1 94 ? -0.700 6.934 20.081 1.00 95.19 94 VAL A O 1
ATOM 786 N N . GLN A 1 95 ? -2.240 5.333 20.436 1.00 95.00 95 GLN A N 1
ATOM 787 C CA . GLN A 1 95 ? -2.505 5.081 19.015 1.00 95.00 95 GLN A CA 1
ATOM 788 C C . GLN A 1 95 ? -2.935 6.344 18.256 1.00 95.00 95 GLN A C 1
ATOM 790 O O . GLN A 1 95 ? -2.501 6.561 17.127 1.00 95.00 95 GLN A O 1
ATOM 795 N N . GLN A 1 96 ? -3.753 7.204 18.866 1.00 95.06 96 GLN A N 1
ATOM 796 C CA . GLN A 1 96 ? -4.135 8.491 18.277 1.00 95.06 96 GLN A CA 1
ATOM 797 C C . GLN A 1 96 ? -2.937 9.435 18.097 1.00 95.06 96 GLN A C 1
ATOM 799 O O . GLN A 1 96 ? -2.879 10.163 17.106 1.00 95.06 96 GLN A O 1
ATOM 804 N N . GLY A 1 97 ? -1.984 9.431 19.033 1.00 93.06 97 GLY A N 1
ATOM 805 C CA . GLY A 1 97 ? -0.741 10.196 18.911 1.00 93.06 97 GLY A CA 1
ATOM 806 C C . GLY A 1 97 ? 0.141 9.699 17.765 1.00 93.06 97 GLY A C 1
ATOM 807 O O . GLY A 1 97 ? 0.651 10.506 16.988 1.00 93.06 97 GLY A O 1
ATOM 808 N N . ASP A 1 98 ? 0.270 8.381 17.623 1.00 93.94 98 ASP A N 1
ATOM 809 C CA . ASP A 1 98 ? 1.058 7.767 16.550 1.00 93.94 98 ASP A CA 1
ATOM 810 C C . ASP A 1 98 ? 0.434 8.009 15.168 1.00 93.94 98 ASP A C 1
ATOM 812 O O . ASP A 1 98 ? 1.146 8.338 14.217 1.00 93.94 98 ASP A O 1
ATOM 816 N N . LEU A 1 99 ? -0.899 7.942 15.065 1.00 94.56 99 LEU A N 1
ATOM 817 C CA . LEU A 1 99 ? -1.641 8.290 13.848 1.00 94.56 99 LEU A CA 1
ATOM 818 C C . LEU A 1 99 ? -1.378 9.735 13.411 1.00 94.56 99 LEU A C 1
ATOM 820 O O . LEU A 1 99 ? -1.062 9.963 12.245 1.00 94.56 99 LEU A O 1
ATOM 824 N N . LYS A 1 100 ? -1.427 10.698 14.341 1.00 95.31 100 LYS A N 1
ATOM 825 C CA . LYS A 1 100 ? -1.133 12.109 14.034 1.00 95.31 100 LYS A CA 1
ATOM 826 C C . LYS A 1 100 ? 0.292 12.308 13.523 1.00 95.31 100 LYS A C 1
ATOM 828 O O . LYS A 1 100 ? 0.485 12.967 12.509 1.00 95.31 100 LYS A O 1
ATOM 833 N N . LYS A 1 101 ? 1.286 11.686 14.169 1.00 94.44 101 LYS A N 1
ATOM 834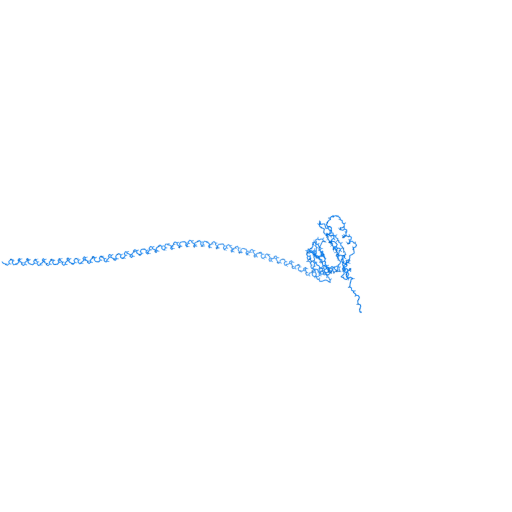 C CA . LYS A 1 101 ? 2.686 11.745 13.709 1.00 94.44 101 LYS A CA 1
ATOM 835 C C . LYS A 1 101 ? 2.862 11.134 12.320 1.00 94.44 101 LYS A C 1
ATOM 837 O O . LYS A 1 101 ? 3.609 11.665 11.502 1.00 94.44 101 LYS A O 1
ATOM 842 N N . SER A 1 102 ? 2.183 10.019 12.047 1.00 91.94 102 SER A N 1
ATOM 843 C CA . SER A 1 102 ? 2.205 9.380 10.728 1.00 91.94 102 SER A CA 1
ATOM 844 C C . SER A 1 102 ? 1.615 10.295 9.650 1.00 91.94 102 SER A C 1
ATOM 846 O O . SER A 1 102 ? 2.160 10.386 8.549 1.00 91.94 102 SER A O 1
ATOM 848 N N . GLU A 1 103 ? 0.546 11.019 9.978 1.00 94.62 103 GLU A N 1
ATOM 849 C CA . GLU A 1 103 ? -0.106 11.973 9.081 1.00 94.62 103 GLU A CA 1
ATOM 850 C C . GLU A 1 103 ? 0.762 13.216 8.817 1.00 94.62 103 GLU A C 1
ATOM 852 O O . GLU A 1 103 ? 0.932 13.620 7.665 1.00 94.62 103 GLU A O 1
ATOM 857 N N . GLU A 1 104 ? 1.406 13.765 9.851 1.00 94.25 104 GLU A N 1
ATOM 858 C CA . GLU A 1 104 ? 2.382 14.857 9.724 1.00 94.25 104 GLU A CA 1
ATOM 859 C C . GLU A 1 104 ? 3.572 14.458 8.838 1.00 94.25 104 GLU A C 1
ATOM 861 O O . GLU A 1 104 ? 3.941 15.192 7.915 1.00 94.25 104 GLU A O 1
ATOM 866 N N . LEU A 1 105 ? 4.130 13.261 9.056 1.00 95.31 105 LEU A N 1
ATOM 867 C CA . LEU A 1 105 ? 5.232 12.736 8.250 1.00 95.31 105 LEU A CA 1
ATOM 868 C C . LEU A 1 105 ? 4.819 12.540 6.785 1.00 95.31 105 LEU A C 1
ATOM 870 O O . LEU A 1 105 ? 5.571 12.895 5.877 1.00 95.31 105 LEU A O 1
ATOM 874 N N . LYS A 1 106 ? 3.610 12.019 6.543 1.00 94.75 106 LYS A N 1
ATOM 875 C CA . LYS A 1 106 ? 3.060 11.850 5.191 1.00 94.75 106 LYS A CA 1
ATOM 876 C C . LYS A 1 106 ? 2.956 13.188 4.460 1.00 94.75 106 LYS A C 1
ATOM 878 O O . LYS A 1 106 ? 3.342 13.265 3.295 1.00 94.75 106 LYS A O 1
ATOM 883 N N . ASN A 1 107 ? 2.471 14.232 5.128 1.00 93.38 107 ASN A N 1
ATOM 884 C CA . ASN A 1 107 ? 2.327 15.562 4.532 1.00 93.38 107 ASN A CA 1
ATOM 885 C C . ASN A 1 107 ? 3.687 16.209 4.234 1.00 93.38 107 ASN A C 1
ATOM 887 O O . ASN A 1 107 ? 3.863 16.810 3.173 1.00 93.38 107 ASN A O 1
ATOM 891 N N . SER A 1 108 ? 4.670 16.032 5.123 1.00 94.50 108 SER A N 1
ATOM 892 C CA . SER A 1 108 ? 6.048 16.476 4.882 1.00 94.50 108 SER A CA 1
ATOM 893 C C . SER A 1 108 ? 6.659 15.784 3.659 1.00 94.50 108 SER A C 1
ATOM 895 O O . SER A 1 108 ? 7.184 16.455 2.769 1.00 94.50 108 SER A O 1
ATOM 897 N N . LEU A 1 109 ? 6.500 14.461 3.559 1.00 95.88 109 LEU A N 1
ATOM 898 C CA . LEU A 1 109 ? 7.006 13.683 2.431 1.00 95.88 109 LEU A CA 1
ATOM 899 C C . LEU A 1 109 ? 6.304 14.046 1.114 1.00 95.88 109 LEU A C 1
ATOM 901 O O . LEU A 1 109 ? 6.932 14.040 0.057 1.00 95.88 109 LEU A O 1
ATOM 905 N N . LEU A 1 110 ? 5.009 14.373 1.163 1.00 95.94 110 LEU A N 1
ATOM 906 C CA . LEU A 1 110 ? 4.253 14.814 -0.009 1.00 95.94 110 LEU A CA 1
ATOM 907 C C . LEU A 1 110 ? 4.806 16.139 -0.550 1.00 95.94 110 LEU A C 1
ATOM 909 O O . LEU A 1 110 ? 5.096 16.236 -1.738 1.00 95.94 110 LEU A O 1
ATOM 913 N N . SER A 1 111 ? 5.063 17.104 0.339 1.00 94.44 111 SER A N 1
ATOM 914 C CA . SER A 1 111 ? 5.685 18.383 -0.026 1.00 94.44 111 SER A CA 1
ATOM 915 C C . SER A 1 111 ? 7.064 18.201 -0.670 1.00 94.44 111 SER A C 1
ATOM 917 O O . SER A 1 111 ? 7.393 18.873 -1.648 1.00 94.44 111 SER A O 1
ATOM 919 N N . GLU A 1 112 ? 7.874 17.275 -0.154 1.00 95.44 112 GLU A N 1
ATOM 920 C CA . GLU A 1 112 ? 9.186 16.969 -0.730 1.00 95.44 112 GLU A CA 1
ATOM 921 C C . GLU A 1 112 ? 9.069 16.326 -2.119 1.00 95.44 112 GLU A C 1
ATOM 923 O O . GLU A 1 112 ? 9.792 16.702 -3.047 1.00 95.44 112 GLU A O 1
ATOM 928 N N . LYS A 1 113 ? 8.122 15.396 -2.296 1.00 94.81 113 LYS A N 1
ATOM 929 C CA . LYS A 1 113 ? 7.863 14.781 -3.603 1.00 94.81 113 LYS A CA 1
ATOM 930 C C . LYS A 1 113 ? 7.374 15.794 -4.631 1.00 94.81 113 LYS A C 1
ATOM 932 O O . LYS A 1 113 ? 7.840 15.738 -5.766 1.00 94.81 113 LYS A O 1
ATOM 937 N N . ASP A 1 114 ? 6.514 16.731 -4.247 1.00 95.75 114 ASP A N 1
ATOM 938 C CA . ASP A 1 114 ? 6.021 17.773 -5.153 1.00 95.75 114 ASP A CA 1
ATOM 939 C C . ASP A 1 114 ? 7.148 18.688 -5.644 1.00 95.75 114 ASP A C 1
ATOM 941 O O . ASP A 1 114 ? 7.221 18.983 -6.840 1.00 95.75 114 ASP A O 1
ATOM 945 N N . LYS A 1 115 ? 8.086 19.061 -4.759 1.00 95.56 115 LYS A N 1
ATOM 946 C CA . LYS A 1 115 ? 9.300 19.801 -5.149 1.00 95.56 115 LYS A CA 1
ATOM 947 C C . LYS A 1 115 ? 10.126 19.014 -6.160 1.00 95.56 115 LYS A C 1
ATOM 949 O O . LYS A 1 115 ? 10.472 19.534 -7.213 1.00 95.56 115 LYS A O 1
ATOM 954 N N . ARG A 1 116 ? 10.361 17.727 -5.897 1.00 95.94 116 ARG A N 1
ATOM 955 C CA . ARG A 1 116 ? 11.152 16.880 -6.799 1.00 95.94 116 ARG A CA 1
ATOM 956 C C . ARG A 1 116 ? 10.473 16.656 -8.148 1.00 95.94 116 ARG A C 1
ATOM 958 O O . ARG A 1 116 ? 11.151 16.577 -9.167 1.00 95.94 116 ARG A O 1
ATOM 965 N N . ILE A 1 117 ? 9.143 16.568 -8.169 1.00 96.31 117 ILE A N 1
ATOM 966 C CA . ILE A 1 117 ? 8.363 16.521 -9.409 1.00 96.31 117 ILE A CA 1
ATOM 967 C C . ILE A 1 117 ? 8.526 17.827 -10.191 1.00 96.31 117 ILE A C 1
ATOM 969 O O . ILE A 1 117 ? 8.661 17.770 -11.412 1.00 96.31 117 ILE A O 1
ATOM 973 N N . ALA A 1 118 ? 8.517 18.985 -9.526 1.00 95.38 118 ALA A N 1
ATOM 974 C CA . ALA A 1 118 ? 8.748 20.270 -10.182 1.00 95.38 118 ALA A CA 1
ATOM 975 C C . ALA A 1 118 ? 10.156 20.344 -10.798 1.00 95.38 118 ALA A C 1
ATOM 977 O O . ALA A 1 118 ? 10.270 20.620 -11.992 1.00 95.38 118 ALA A O 1
ATOM 978 N N . ASP A 1 119 ? 11.189 19.975 -10.038 1.00 95.06 119 ASP A N 1
ATOM 979 C CA . ASP A 1 119 ? 12.579 19.962 -10.514 1.00 95.06 119 ASP A CA 1
ATOM 980 C C . ASP A 1 119 ? 12.761 19.012 -11.708 1.00 95.06 119 ASP A C 1
ATOM 982 O O . ASP A 1 119 ? 13.378 19.358 -12.716 1.00 95.06 119 ASP A O 1
ATOM 986 N N . LEU A 1 120 ? 12.190 17.805 -11.631 1.00 93.94 120 LEU A N 1
ATOM 987 C CA . LEU A 1 120 ? 12.257 16.831 -12.723 1.00 93.94 120 LEU A CA 1
ATOM 988 C C . LEU A 1 120 ? 11.500 17.308 -13.965 1.00 93.94 120 LEU A C 1
ATOM 990 O O . LEU A 1 120 ? 11.967 17.092 -15.082 1.00 93.94 120 LEU A O 1
ATOM 994 N N . LYS A 1 121 ? 10.351 17.972 -13.798 1.00 95.06 121 LYS A N 1
ATOM 995 C CA . LYS A 1 121 ? 9.618 18.578 -14.920 1.00 95.06 121 LYS A CA 1
ATOM 996 C C . LYS A 1 121 ? 10.452 19.650 -15.610 1.00 95.06 121 LYS A C 1
ATOM 998 O O . LYS A 1 121 ? 10.456 19.708 -16.839 1.00 95.06 121 LYS A O 1
ATOM 1003 N N . GLU A 1 122 ? 11.161 20.469 -14.842 1.00 93.38 122 GLU A N 1
ATOM 1004 C CA . GLU A 1 122 ? 12.056 21.482 -15.394 1.00 93.38 122 GLU A CA 1
ATOM 1005 C C . GLU A 1 122 ? 13.226 20.844 -16.156 1.00 93.38 122 GLU A C 1
ATOM 1007 O O . GLU A 1 122 ? 13.488 21.219 -17.300 1.00 93.38 122 GLU A O 1
ATOM 1012 N N . GLN A 1 123 ? 13.855 19.810 -15.588 1.00 91.88 123 GLN A N 1
ATOM 1013 C CA . GLN A 1 123 ? 14.911 19.051 -16.267 1.00 91.88 123 GLN A CA 1
ATOM 1014 C C . GLN A 1 123 ? 14.424 18.424 -17.579 1.00 91.88 123 GLN A C 1
ATOM 1016 O O . GLN A 1 123 ? 15.092 18.564 -18.600 1.00 91.88 123 GLN A O 1
ATOM 1021 N N . ILE A 1 124 ? 13.240 17.798 -17.593 1.00 89.69 124 ILE A N 1
ATOM 1022 C CA . ILE A 1 124 ? 12.632 17.242 -18.815 1.00 89.69 124 ILE A CA 1
ATOM 1023 C C . ILE A 1 124 ? 12.402 18.332 -19.863 1.00 89.69 124 ILE A C 1
ATOM 1025 O O . ILE A 1 124 ? 12.679 18.117 -21.041 1.00 89.69 124 ILE A O 1
ATOM 1029 N N . ASN A 1 125 ? 11.913 19.504 -19.459 1.00 87.62 125 ASN A N 1
ATOM 1030 C CA . ASN A 1 125 ? 11.678 20.602 -20.392 1.00 87.62 125 ASN A CA 1
ATOM 1031 C C . ASN A 1 125 ? 12.986 21.111 -21.019 1.00 87.62 125 ASN A C 1
ATOM 1033 O O . ASN A 1 125 ? 13.019 21.434 -22.204 1.00 87.62 125 ASN A O 1
ATOM 1037 N N . ASN A 1 126 ? 14.072 21.140 -20.245 1.00 85.81 126 ASN A N 1
ATOM 1038 C CA . ASN A 1 126 ? 15.391 21.504 -20.754 1.00 85.81 126 ASN A CA 1
ATOM 1039 C C . ASN A 1 126 ? 15.945 20.425 -21.699 1.00 85.81 126 ASN A C 1
ATOM 1041 O O . ASN A 1 126 ? 16.316 20.756 -22.821 1.00 85.81 126 ASN A O 1
ATOM 1045 N N . MET A 1 127 ? 15.860 19.140 -21.333 1.00 78.25 127 MET A N 1
ATOM 1046 C CA . MET A 1 127 ? 16.246 18.031 -22.220 1.00 78.25 127 MET A CA 1
ATOM 1047 C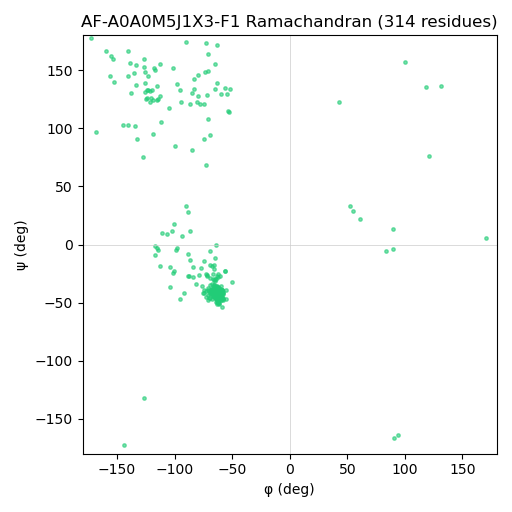 C . MET A 1 127 ? 15.438 18.003 -23.525 1.00 78.25 127 MET A C 1
ATOM 1049 O O . MET A 1 127 ? 15.975 17.682 -24.578 1.00 78.25 127 MET A O 1
ATOM 1053 N N . ASN A 1 128 ? 14.151 18.365 -23.496 1.00 81.69 128 ASN A N 1
ATOM 1054 C CA . ASN A 1 128 ? 13.334 18.450 -24.709 1.00 81.69 128 ASN A CA 1
ATOM 1055 C C . ASN A 1 128 ? 13.790 19.569 -25.656 1.00 81.69 128 ASN A C 1
ATOM 1057 O O . ASN A 1 128 ? 13.619 19.428 -26.864 1.00 81.69 128 ASN A O 1
ATOM 1061 N N . LYS A 1 129 ? 14.373 20.663 -25.149 1.00 77.00 129 LYS A N 1
ATOM 1062 C CA . LYS A 1 129 ? 14.966 21.711 -26.001 1.00 77.00 129 LYS A CA 1
ATOM 1063 C C . LYS A 1 129 ? 16.236 21.214 -26.684 1.00 77.00 129 LYS A C 1
ATOM 1065 O O . LYS A 1 129 ? 16.422 21.481 -27.869 1.00 77.00 129 LYS A O 1
ATOM 1070 N N . ASP A 1 130 ? 17.054 20.450 -25.965 1.00 73.06 130 ASP A N 1
ATOM 1071 C CA . ASP A 1 130 ? 18.261 19.833 -26.522 1.00 73.06 130 ASP A CA 1
ATOM 1072 C C . ASP A 1 130 ? 17.891 18.762 -27.558 1.00 73.06 130 ASP A C 1
ATOM 1074 O O . ASP A 1 130 ? 18.414 18.762 -28.671 1.00 73.06 130 ASP A O 1
ATOM 1078 N N . LYS A 1 131 ? 16.871 17.944 -27.274 1.00 70.50 131 LYS A N 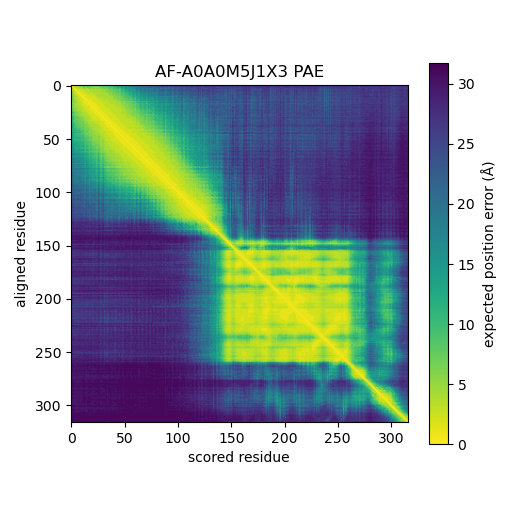1
ATOM 1079 C CA . LYS A 1 131 ? 16.317 16.988 -28.239 1.00 70.50 131 LYS A CA 1
ATOM 1080 C C . LYS A 1 131 ? 15.691 17.676 -29.454 1.00 70.50 131 LYS A C 1
ATOM 1082 O O . LYS A 1 131 ? 15.841 17.198 -30.566 1.00 70.50 131 LYS A O 1
ATOM 1087 N N . GLN A 1 132 ? 15.051 18.834 -29.288 1.00 70.56 132 GLN A N 1
ATOM 1088 C CA . GLN A 1 132 ? 14.548 19.626 -30.417 1.00 70.56 132 GLN A CA 1
ATOM 1089 C C . GLN A 1 132 ? 15.688 20.134 -31.320 1.00 70.56 132 GLN A C 1
ATOM 1091 O O . GLN A 1 132 ? 15.488 20.334 -32.521 1.00 70.56 132 GLN A O 1
ATOM 1096 N N . PHE A 1 133 ? 16.877 20.360 -30.758 1.00 67.19 133 PHE A N 1
ATOM 1097 C CA . PHE A 1 133 ? 18.078 20.696 -31.517 1.00 67.19 133 PHE A CA 1
ATOM 1098 C C . PHE A 1 133 ? 18.652 19.464 -32.238 1.00 67.19 133 PHE A C 1
ATOM 1100 O O . PHE A 1 133 ? 18.979 19.559 -33.422 1.00 67.19 133 PHE A O 1
ATOM 1107 N N . GLU A 1 134 ? 18.675 18.301 -31.583 1.00 64.25 134 GLU A N 1
ATOM 1108 C CA . GLU A 1 134 ? 19.044 17.015 -32.198 1.00 64.25 134 GLU A CA 1
ATOM 1109 C C . GLU A 1 134 ? 18.070 16.583 -33.310 1.00 64.25 134 GLU A C 1
ATOM 1111 O O . GLU A 1 134 ? 18.509 16.205 -34.391 1.00 64.25 134 GLU A O 1
ATOM 1116 N N . ASP A 1 135 ? 16.758 16.722 -33.119 1.00 63.72 135 ASP A N 1
ATOM 1117 C CA . ASP A 1 135 ? 15.730 16.390 -34.117 1.00 63.72 135 ASP A CA 1
ATOM 1118 C C . ASP A 1 135 ? 15.838 17.302 -35.354 1.00 63.72 135 ASP A C 1
ATOM 1120 O O . ASP A 1 135 ? 15.677 16.854 -36.493 1.00 63.72 135 ASP A O 1
ATOM 1124 N N . LYS A 1 136 ? 16.188 18.583 -35.154 1.00 67.31 136 LYS A N 1
ATOM 1125 C CA . LYS A 1 136 ? 16.525 19.499 -36.257 1.00 67.31 136 LYS A CA 1
ATOM 1126 C C . LYS A 1 136 ? 17.795 19.067 -36.986 1.00 67.31 136 LYS A C 1
ATOM 1128 O O . LYS A 1 136 ? 17.847 19.186 -38.206 1.00 67.31 136 LYS A O 1
ATOM 1133 N N . LEU A 1 137 ? 18.801 18.558 -36.277 1.00 61.72 137 LEU A N 1
ATOM 1134 C CA . LEU A 1 137 ? 20.013 17.996 -36.884 1.00 61.72 137 LEU A CA 1
ATOM 1135 C C . LEU A 1 137 ? 19.703 16.723 -37.687 1.00 61.72 137 LEU A C 1
ATOM 1137 O O . LEU A 1 137 ? 20.174 16.597 -38.815 1.00 61.72 137 LEU A O 1
ATOM 1141 N N . ILE A 1 138 ? 18.848 15.834 -37.177 1.00 56.03 138 ILE A N 1
ATOM 1142 C CA . ILE A 1 138 ? 18.404 14.614 -37.874 1.00 56.03 138 ILE A CA 1
ATOM 1143 C C . ILE A 1 138 ? 17.659 14.961 -39.172 1.00 56.03 138 ILE A C 1
ATOM 1145 O O . ILE A 1 138 ? 17.909 14.339 -40.204 1.00 56.03 138 ILE A O 1
ATOM 1149 N N . GLN A 1 139 ? 16.848 16.024 -39.178 1.00 55.41 139 GLN A N 1
ATOM 1150 C CA . GLN A 1 139 ? 16.187 16.523 -40.392 1.00 55.41 139 GLN A CA 1
ATOM 1151 C C . GLN A 1 139 ? 17.182 16.969 -41.487 1.00 55.41 139 GLN A C 1
ATOM 1153 O O . GLN A 1 139 ? 16.859 16.921 -42.676 1.00 55.41 139 GLN A O 1
ATOM 1158 N N . PHE A 1 140 ? 18.393 17.395 -41.112 1.00 52.31 140 PHE A N 1
ATOM 1159 C CA . PHE A 1 140 ? 19.471 17.700 -42.060 1.00 52.31 140 PHE A CA 1
ATOM 1160 C C . PHE A 1 140 ? 20.268 16.455 -42.487 1.00 52.31 140 PHE A C 1
ATOM 1162 O O . PHE A 1 140 ? 20.780 16.431 -43.607 1.00 52.31 140 PHE A O 1
ATOM 1169 N N . VAL A 1 141 ? 20.345 15.422 -41.641 1.00 54.03 141 VAL A N 1
ATOM 1170 C CA . VAL A 1 141 ? 21.077 14.169 -41.913 1.00 54.03 141 VAL A CA 1
ATOM 1171 C C . VAL A 1 141 ? 20.298 13.217 -42.829 1.00 54.03 141 VAL A C 1
ATOM 1173 O O . VAL A 1 141 ? 20.920 12.501 -43.607 1.00 54.03 141 VAL A O 1
ATOM 1176 N N . ASP A 1 142 ? 18.964 13.277 -42.855 1.00 47.53 142 ASP A N 1
ATOM 1177 C CA . ASP A 1 142 ? 18.105 12.416 -43.697 1.00 47.53 142 ASP A CA 1
ATOM 1178 C C . ASP A 1 142 ? 18.278 12.622 -45.225 1.00 47.53 142 ASP A C 1
ATOM 1180 O O . ASP A 1 142 ? 17.648 11.943 -46.034 1.00 47.53 142 ASP A O 1
ATOM 1184 N N . ARG A 1 143 ? 19.155 13.547 -45.649 1.00 48.28 143 ARG A N 1
ATOM 1185 C CA . ARG A 1 143 ? 19.582 13.714 -47.053 1.00 48.28 143 ARG A CA 1
ATOM 1186 C C . ARG A 1 143 ? 20.917 13.048 -47.401 1.00 48.28 143 ARG A C 1
ATOM 1188 O O . ARG A 1 143 ? 21.311 13.095 -48.564 1.00 48.28 143 ARG A O 1
ATOM 1195 N N . ALA A 1 144 ? 21.606 12.432 -46.444 1.00 51.75 144 ALA A N 1
ATOM 1196 C CA . ALA A 1 144 ? 22.785 11.616 -46.705 1.00 51.75 144 ALA A CA 1
ATOM 1197 C C . ALA A 1 144 ? 22.443 10.153 -46.406 1.00 51.75 144 ALA A C 1
ATOM 1199 O O . ALA A 1 144 ? 22.333 9.756 -45.249 1.00 51.75 144 ALA A O 1
ATOM 1200 N N . GLU A 1 145 ? 22.260 9.340 -47.447 1.00 58.31 145 GLU A N 1
ATOM 1201 C CA . GLU A 1 145 ? 22.123 7.893 -47.287 1.00 58.31 145 GLU A CA 1
ATOM 1202 C C . GLU A 1 145 ? 23.325 7.361 -46.493 1.00 58.31 145 GLU A C 1
ATOM 1204 O O . GLU A 1 145 ? 24.477 7.448 -46.931 1.00 58.31 145 GLU A O 1
ATOM 1209 N N . VAL A 1 146 ? 23.068 6.842 -45.289 1.00 66.88 146 VAL A N 1
ATOM 1210 C CA . VAL A 1 146 ? 24.101 6.224 -44.455 1.00 66.88 146 VAL A CA 1
ATOM 1211 C C . VAL A 1 146 ? 24.526 4.921 -45.139 1.00 66.88 146 VAL A C 1
ATOM 1213 O O . VAL A 1 146 ? 23.890 3.876 -45.012 1.00 66.88 146 VAL A O 1
ATOM 1216 N N . THR A 1 147 ? 25.592 5.020 -45.930 1.00 76.12 147 THR A N 1
ATOM 1217 C CA . THR A 1 147 ? 26.134 3.959 -46.800 1.00 76.12 147 THR A CA 1
ATOM 1218 C C . THR A 1 147 ? 27.235 3.135 -46.122 1.00 76.12 147 THR A C 1
ATOM 1220 O O . THR A 1 147 ? 27.891 2.315 -46.758 1.00 76.12 147 THR A O 1
ATOM 1223 N N . GLY A 1 148 ? 27.460 3.353 -44.825 1.00 83.00 148 GLY A N 1
ATOM 1224 C CA . GLY A 1 148 ? 28.456 2.662 -44.010 1.00 83.00 148 GLY A CA 1
ATOM 1225 C C . GLY A 1 148 ? 28.327 3.029 -42.532 1.00 83.00 148 GLY A C 1
ATOM 1226 O O . GLY A 1 148 ? 27.488 3.847 -42.164 1.00 83.00 148 GLY A O 1
ATOM 1227 N N . CYS A 1 149 ? 29.161 2.426 -41.691 1.00 87.69 149 CYS A N 1
ATOM 1228 C CA . CYS A 1 149 ? 29.143 2.651 -40.247 1.00 87.69 149 CYS A CA 1
ATOM 1229 C C . CYS A 1 149 ? 29.514 4.091 -39.867 1.00 87.69 149 CYS A C 1
ATOM 1231 O O . CYS A 1 149 ? 30.523 4.619 -40.344 1.00 87.69 149 CYS A O 1
ATOM 1233 N N . VAL A 1 150 ? 28.745 4.714 -38.966 1.00 81.50 150 VAL A N 1
ATOM 1234 C CA . VAL A 1 150 ? 29.125 6.019 -38.401 1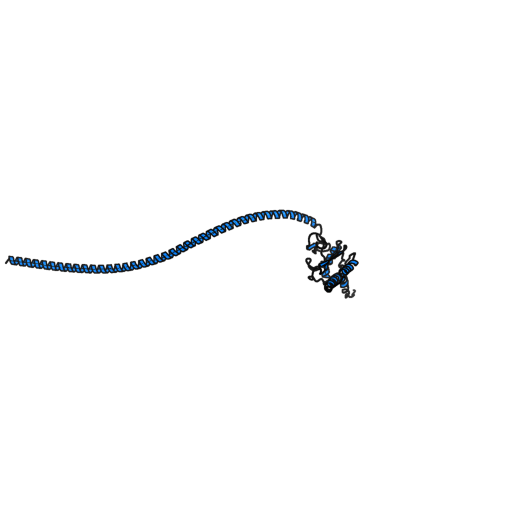.00 81.50 150 VAL A CA 1
ATOM 1235 C C . VAL A 1 150 ? 30.278 5.883 -37.396 1.00 81.50 150 VAL A C 1
ATOM 1237 O O . VAL A 1 150 ? 30.372 4.867 -36.706 1.00 81.50 150 VAL A O 1
ATOM 1240 N N . PRO A 1 151 ? 31.153 6.903 -37.272 1.00 67.31 151 PRO A N 1
ATOM 1241 C CA . PRO A 1 151 ? 32.403 6.804 -36.513 1.00 67.31 151 PRO A CA 1
ATOM 1242 C C . PRO A 1 151 ? 32.274 6.581 -34.996 1.00 67.31 151 PRO A C 1
ATOM 1244 O O . PRO A 1 151 ? 33.277 6.303 -34.345 1.00 67.31 151 PRO A O 1
ATOM 1247 N N . TYR A 1 152 ? 31.083 6.724 -34.412 1.00 65.50 152 TYR A N 1
ATOM 1248 C CA . TYR A 1 152 ? 30.889 6.736 -32.962 1.00 65.50 152 TYR A CA 1
ATOM 1249 C C . TYR A 1 152 ? 29.981 5.580 -32.518 1.00 65.50 152 TYR A C 1
ATOM 1251 O O . TYR A 1 152 ? 28.761 5.708 -32.530 1.00 65.50 152 TYR A O 1
ATOM 1259 N N . GLY A 1 153 ? 30.589 4.458 -32.114 1.00 58.56 153 GLY A N 1
ATOM 1260 C CA . GLY A 1 153 ? 29.913 3.347 -31.428 1.00 58.56 153 GLY A CA 1
ATOM 1261 C C . GLY A 1 153 ? 30.204 1.956 -32.006 1.00 58.56 153 GLY A C 1
ATOM 1262 O O . GLY A 1 153 ? 30.171 1.757 -33.217 1.00 58.56 153 GLY A O 1
ATOM 1263 N N . ASN A 1 154 ? 30.439 0.984 -31.115 1.00 65.06 154 ASN A N 1
ATOM 1264 C CA . ASN A 1 154 ? 30.409 -0.450 -31.425 1.00 65.06 154 ASN A CA 1
ATOM 1265 C C . ASN A 1 154 ? 28.958 -0.932 -31.315 1.00 65.06 154 ASN A C 1
ATOM 1267 O O . ASN A 1 154 ? 28.553 -1.431 -30.266 1.00 65.06 154 ASN A O 1
ATOM 1271 N N . ASP A 1 155 ? 28.160 -0.718 -32.357 1.00 81.62 155 ASP A N 1
ATOM 1272 C CA . ASP A 1 155 ? 26.758 -1.139 -32.378 1.00 81.62 155 ASP A CA 1
ATOM 1273 C C . ASP A 1 155 ? 26.361 -1.687 -33.754 1.00 81.62 155 ASP A C 1
ATOM 1275 O O . ASP A 1 155 ? 27.085 -1.543 -34.745 1.00 81.62 155 ASP A O 1
ATOM 1279 N N . ILE A 1 156 ? 25.210 -2.347 -33.810 1.00 90.44 156 ILE A N 1
ATOM 1280 C CA . ILE A 1 156 ? 24.586 -2.775 -35.055 1.00 90.44 156 ILE A CA 1
ATOM 1281 C C . ILE A 1 156 ? 23.847 -1.586 -35.659 1.00 90.44 156 ILE A C 1
ATOM 1283 O O . ILE A 1 156 ? 22.942 -1.023 -35.046 1.00 90.44 156 ILE A O 1
ATOM 1287 N N . GLN A 1 157 ? 24.199 -1.234 -36.891 1.00 89.75 157 GLN A N 1
ATOM 1288 C CA . GLN A 1 157 ? 23.592 -0.123 -37.620 1.00 89.75 157 GLN A CA 1
ATOM 1289 C C . GLN A 1 157 ? 22.892 -0.632 -38.875 1.00 89.75 157 GLN A C 1
ATOM 1291 O O . GLN A 1 157 ? 23.275 -1.652 -39.443 1.00 89.75 157 GLN A O 1
ATOM 1296 N N . THR A 1 158 ? 21.860 0.084 -39.316 1.00 90.00 158 THR A N 1
ATOM 1297 C CA . THR A 1 158 ? 21.199 -0.191 -40.597 1.00 90.00 158 THR A CA 1
ATOM 1298 C C . THR A 1 158 ? 21.807 0.707 -41.662 1.00 90.00 158 THR A C 1
ATOM 1300 O O . THR A 1 158 ? 21.769 1.927 -41.515 1.00 90.00 158 THR A O 1
ATOM 1303 N N . ILE A 1 159 ? 22.345 0.112 -42.726 1.00 89.94 159 ILE A N 1
ATOM 1304 C CA . ILE A 1 159 ? 22.925 0.844 -43.856 1.00 89.94 159 ILE A CA 1
ATOM 1305 C C . ILE A 1 159 ? 22.089 0.642 -45.118 1.00 89.94 159 ILE A C 1
ATOM 1307 O O . ILE A 1 159 ? 21.367 -0.350 -45.263 1.00 89.94 159 ILE A O 1
ATOM 1311 N N . ARG A 1 160 ? 22.189 1.601 -46.039 1.00 88.69 160 ARG A N 1
ATOM 1312 C CA . ARG A 1 160 ? 21.564 1.534 -47.364 1.00 88.69 160 ARG A CA 1
ATOM 1313 C C . ARG A 1 160 ? 22.638 1.632 -48.430 1.00 88.69 160 ARG A C 1
ATOM 1315 O O . ARG A 1 160 ? 23.440 2.559 -48.417 1.00 88.69 160 ARG A O 1
ATOM 1322 N N . VAL A 1 161 ? 22.649 0.664 -49.336 1.00 88.44 161 VAL A N 1
ATOM 1323 C CA . VAL A 1 161 ? 23.570 0.613 -50.473 1.00 88.44 161 VAL A CA 1
ATOM 1324 C C . VAL A 1 161 ? 22.722 0.523 -51.739 1.00 88.44 161 VAL A C 1
ATOM 1326 O O . VAL A 1 161 ? 21.799 -0.294 -51.770 1.00 88.44 161 VAL A O 1
ATOM 1329 N N . PRO A 1 162 ? 22.996 1.323 -52.783 1.00 86.06 162 PRO A N 1
ATOM 1330 C CA . PRO A 1 162 ? 22.242 1.239 -54.028 1.00 86.06 162 PRO A CA 1
ATOM 1331 C C . PRO A 1 162 ? 22.233 -0.179 -54.608 1.00 86.06 162 PRO A C 1
ATOM 1333 O O . PRO A 1 162 ? 23.279 -0.806 -54.767 1.00 86.06 162 PRO A O 1
ATOM 1336 N N . GLY A 1 163 ? 21.039 -0.675 -54.936 1.00 83.94 163 GLY A N 1
ATOM 1337 C CA . GLY A 1 163 ? 20.833 -2.037 -55.438 1.00 83.94 163 GLY A CA 1
ATOM 1338 C C . GLY A 1 163 ? 20.572 -3.096 -54.361 1.00 83.94 163 GLY A C 1
ATOM 1339 O O . GLY A 1 163 ? 20.278 -4.229 -54.724 1.00 83.94 163 GLY A O 1
ATOM 1340 N N . ALA A 1 164 ? 20.626 -2.743 -53.071 1.00 85.75 164 ALA A N 1
ATOM 1341 C CA . ALA A 1 164 ? 20.228 -3.605 -51.956 1.00 85.75 164 ALA A CA 1
ATOM 1342 C C . ALA A 1 164 ? 19.045 -3.002 -51.180 1.00 85.75 164 ALA A C 1
ATOM 1344 O O . ALA A 1 164 ? 18.931 -1.782 -51.047 1.00 85.75 164 ALA A O 1
ATOM 1345 N N . GLU A 1 165 ? 18.202 -3.854 -50.592 1.00 87.69 165 GLU A N 1
ATOM 1346 C CA . GLU A 1 165 ? 17.324 -3.423 -49.498 1.00 87.69 165 GLU A CA 1
ATOM 1347 C C . GLU A 1 165 ? 18.158 -3.017 -48.276 1.00 87.69 165 GLU A C 1
ATOM 1349 O O . GLU A 1 165 ? 19.287 -3.471 -48.110 1.00 87.69 165 GLU A O 1
ATOM 1354 N N . ALA A 1 166 ? 17.621 -2.157 -47.406 1.00 89.38 166 ALA A N 1
ATOM 1355 C CA . ALA A 1 166 ? 18.330 -1.740 -46.198 1.00 89.38 166 ALA A CA 1
ATOM 1356 C C . ALA A 1 166 ? 18.652 -2.956 -45.310 1.00 89.38 166 ALA A C 1
ATOM 1358 O O . ALA A 1 166 ? 17.758 -3.739 -44.988 1.00 89.38 166 ALA A O 1
ATOM 1359 N N . PHE A 1 167 ? 19.908 -3.100 -44.883 1.00 92.56 167 PHE A N 1
ATOM 1360 C CA . PHE A 1 167 ? 20.344 -4.241 -44.075 1.00 92.56 167 PHE A CA 1
ATOM 1361 C C . PHE A 1 167 ? 21.191 -3.816 -42.878 1.00 92.56 167 PHE A C 1
ATOM 1363 O O . PHE A 1 167 ? 21.825 -2.760 -42.867 1.00 92.56 167 PHE A O 1
ATOM 1370 N N . GLN A 1 168 ? 21.179 -4.659 -41.847 1.00 93.56 168 GLN A N 1
ATOM 1371 C CA . GLN A 1 168 ? 21.948 -4.446 -40.628 1.00 93.56 168 GLN A CA 1
ATOM 1372 C C . GLN A 1 168 ? 23.390 -4.928 -40.782 1.00 93.56 168 GLN A C 1
ATOM 1374 O O . GLN A 1 168 ? 23.651 -5.970 -41.387 1.00 93.56 168 GLN A O 1
ATOM 1379 N N . VAL A 1 169 ? 24.318 -4.186 -40.186 1.00 93.88 169 VAL A N 1
ATOM 1380 C CA . VAL A 1 169 ? 25.743 -4.510 -40.130 1.00 93.88 169 VAL A CA 1
ATOM 1381 C C . VAL A 1 169 ? 26.290 -4.283 -38.728 1.00 93.88 169 VAL A C 1
ATOM 1383 O O . VAL A 1 169 ? 25.849 -3.375 -38.028 1.00 93.88 169 VAL A O 1
ATOM 1386 N N . SER A 1 170 ? 27.272 -5.085 -38.317 1.00 92.44 170 SER A N 1
ATOM 1387 C CA . SER A 1 170 ? 28.045 -4.795 -37.106 1.00 92.44 170 SER A CA 1
ATOM 1388 C C . SER A 1 170 ? 29.101 -3.746 -37.434 1.00 92.44 170 SER A C 1
ATOM 1390 O O . SER A 1 170 ? 29.898 -3.941 -38.354 1.00 92.44 170 SER A O 1
ATOM 1392 N N . CYS A 1 171 ? 29.137 -2.670 -36.655 1.00 91.38 171 CYS A N 1
ATOM 1393 C CA . CYS A 1 171 ? 30.171 -1.649 -36.751 1.00 91.38 17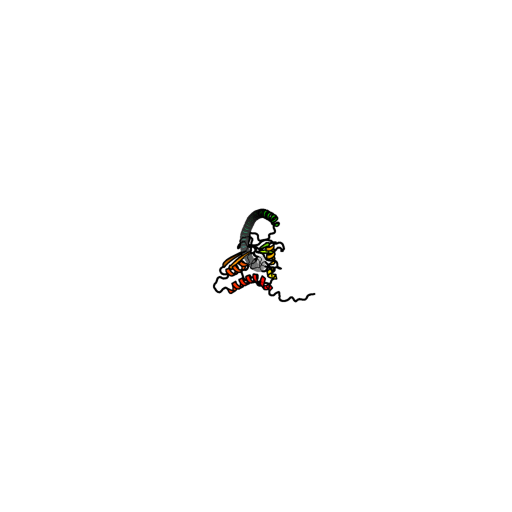1 CYS A CA 1
ATOM 1394 C C . CYS A 1 171 ? 31.250 -1.874 -35.696 1.00 91.38 171 CYS A C 1
ATOM 1396 O O . CYS A 1 171 ? 30.940 -2.217 -34.554 1.00 91.38 171 CYS A O 1
ATOM 1398 N N . ASP A 1 172 ? 32.506 -1.698 -36.092 1.00 86.69 172 ASP A N 1
ATOM 1399 C CA . ASP A 1 172 ? 33.653 -1.749 -35.195 1.00 86.69 172 ASP A CA 1
ATOM 1400 C C . ASP A 1 172 ? 34.396 -0.410 -35.200 1.00 86.69 172 ASP A C 1
ATOM 1402 O O . ASP A 1 172 ? 34.668 0.174 -36.254 1.00 86.69 172 ASP A O 1
ATOM 1406 N N . SER A 1 173 ? 34.700 0.076 -33.999 1.00 82.56 173 SER A N 1
ATOM 1407 C CA . SER A 1 173 ? 35.552 1.236 -33.749 1.00 82.56 173 SER A CA 1
ATOM 1408 C C . SER A 1 173 ? 36.854 0.878 -33.025 1.00 82.56 173 SER A C 1
ATOM 1410 O O . SER A 1 173 ? 37.701 1.746 -32.804 1.00 82.56 173 SER A O 1
ATOM 1412 N N . LYS A 1 174 ? 37.027 -0.389 -32.621 1.00 81.38 174 LYS A N 1
ATOM 1413 C CA . LYS A 1 174 ? 38.097 -0.816 -31.713 1.00 81.38 174 LYS A CA 1
ATOM 1414 C C . LYS A 1 174 ? 39.361 -1.266 -32.441 1.00 81.38 174 LYS A C 1
ATOM 1416 O O . LYS A 1 174 ? 40.456 -0.957 -31.978 1.00 81.38 174 LYS A O 1
ATOM 1421 N N . PHE A 1 175 ? 39.227 -2.021 -33.527 1.00 77.38 175 PHE A N 1
ATOM 1422 C CA . PHE A 1 175 ? 40.339 -2.769 -34.113 1.00 77.38 175 PHE A CA 1
ATOM 1423 C C . PHE A 1 175 ? 41.038 -2.019 -35.245 1.00 77.38 175 PHE A C 1
ATOM 1425 O O . PHE A 1 175 ? 42.262 -1.913 -35.256 1.00 77.38 175 PHE A O 1
ATOM 1432 N N . ALA A 1 176 ? 40.267 -1.457 -36.176 1.00 80.25 176 ALA A N 1
ATOM 1433 C CA . ALA A 1 176 ? 40.802 -0.750 -37.343 1.00 80.25 176 ALA A CA 1
ATOM 1434 C C . ALA A 1 176 ? 40.553 0.773 -37.295 1.00 80.25 176 ALA A C 1
ATOM 1436 O O . ALA A 1 176 ? 40.814 1.493 -38.263 1.00 80.25 176 ALA A O 1
ATOM 1437 N N . GLY A 1 177 ? 40.087 1.276 -36.149 1.00 82.00 177 GLY A N 1
ATOM 1438 C CA . GLY A 1 177 ? 39.622 2.648 -35.964 1.00 82.00 177 GLY A CA 1
ATOM 1439 C C . GLY A 1 177 ? 38.128 2.779 -36.242 1.00 82.00 177 GLY A C 1
ATOM 1440 O O . GLY A 1 177 ? 37.416 1.787 -36.318 1.00 82.00 177 GLY A O 1
ATOM 1441 N N . ASN A 1 178 ? 37.645 4.008 -36.383 1.00 83.19 178 ASN A N 1
ATOM 1442 C CA . ASN A 1 178 ? 36.218 4.295 -36.500 1.00 83.19 178 ASN A CA 1
ATOM 1443 C C . ASN A 1 178 ? 35.668 4.036 -37.915 1.00 83.19 178 ASN A C 1
ATOM 1445 O O . ASN A 1 178 ? 36.333 4.341 -38.902 1.00 83.19 178 ASN A O 1
ATOM 1449 N N . GLY A 1 179 ? 34.412 3.582 -38.006 1.00 84.56 179 GLY A N 1
ATOM 1450 C CA . GLY A 1 179 ? 33.661 3.509 -39.269 1.00 84.56 179 GLY A CA 1
ATOM 1451 C C . GLY A 1 179 ? 33.804 2.200 -40.051 1.00 84.56 179 GLY A C 1
ATOM 1452 O O . GLY A 1 179 ? 33.398 2.141 -41.212 1.00 84.56 179 GLY A O 1
ATOM 1453 N N . TRP A 1 180 ? 34.341 1.143 -39.437 1.00 90.19 180 TRP A N 1
ATOM 1454 C CA . TRP A 1 180 ? 34.494 -0.150 -40.100 1.00 90.19 180 TRP A CA 1
ATOM 1455 C C . TRP A 1 180 ? 33.230 -0.991 -40.013 1.00 90.19 180 TRP A C 1
ATOM 1457 O O . TRP A 1 180 ? 32.677 -1.213 -38.937 1.00 90.19 180 TRP A O 1
ATOM 1467 N N . THR A 1 181 ? 32.804 -1.511 -41.160 1.00 92.31 181 THR A N 1
ATOM 1468 C CA . THR A 1 181 ? 31.781 -2.551 -41.235 1.00 92.31 181 THR A CA 1
ATOM 1469 C C . THR A 1 181 ? 32.439 -3.919 -41.106 1.00 92.31 181 THR A C 1
ATOM 1471 O O . THR A 1 181 ? 33.282 -4.291 -41.922 1.00 92.31 181 THR A O 1
ATOM 1474 N N . VAL A 1 182 ? 32.037 -4.689 -40.098 1.00 91.81 182 VAL A N 1
ATOM 1475 C CA . VAL A 1 182 ? 32.501 -6.065 -39.916 1.00 91.81 182 VAL A CA 1
ATOM 1476 C C . VAL A 1 182 ? 31.752 -6.963 -40.896 1.00 91.81 182 VAL A C 1
ATOM 1478 O O . VAL A 1 182 ? 30.524 -7.040 -40.871 1.00 91.81 182 VAL A O 1
ATOM 1481 N N . ILE A 1 183 ? 32.498 -7.645 -41.763 1.00 91.50 183 ILE A N 1
ATOM 1482 C CA . ILE A 1 183 ? 31.934 -8.506 -42.814 1.00 91.50 183 ILE A CA 1
ATOM 1483 C C . ILE A 1 183 ? 31.964 -9.994 -42.443 1.00 91.50 183 ILE A C 1
ATOM 1485 O O . ILE A 1 183 ? 31.189 -10.790 -42.970 1.00 91.50 183 ILE A O 1
ATOM 1489 N N . GLN A 1 184 ? 32.854 -10.365 -41.523 1.00 89.88 184 GLN A N 1
ATOM 1490 C CA . GLN A 1 184 ? 33.008 -11.712 -40.997 1.00 89.88 184 GLN A CA 1
ATOM 1491 C C . GLN A 1 184 ? 33.574 -11.631 -39.579 1.00 89.88 184 GLN A C 1
ATOM 1493 O O . GLN A 1 184 ? 34.455 -10.814 -39.308 1.00 89.88 184 GLN A O 1
ATOM 1498 N N . ARG A 1 185 ? 33.072 -12.480 -38.679 1.00 88.69 185 ARG A N 1
ATOM 1499 C CA . ARG A 1 185 ? 33.630 -12.654 -37.334 1.00 88.69 185 ARG A CA 1
ATOM 1500 C C . ARG A 1 185 ? 33.655 -14.135 -36.968 1.00 88.69 185 ARG A C 1
ATOM 1502 O O . ARG A 1 185 ? 32.636 -14.814 -37.092 1.00 88.69 185 ARG A O 1
ATOM 1509 N N . LYS A 1 186 ? 34.809 -14.615 -36.494 1.00 84.69 186 LYS A N 1
ATOM 1510 C CA . LYS A 1 186 ? 34.986 -15.943 -35.890 1.00 84.69 186 LYS A CA 1
ATOM 1511 C C . LYS A 1 186 ? 35.814 -15.815 -34.611 1.00 84.69 186 LYS A C 1
ATOM 1513 O O . LYS A 1 186 ? 37.025 -15.654 -34.677 1.00 84.69 186 LYS A O 1
ATOM 1518 N N . VAL A 1 187 ? 35.139 -15.863 -33.471 1.00 82.50 187 VAL A N 1
ATOM 1519 C CA . VAL A 1 187 ? 35.719 -15.819 -32.120 1.00 82.50 187 VAL A CA 1
ATOM 1520 C C . VAL A 1 187 ? 35.714 -17.211 -31.492 1.00 82.50 187 VAL A C 1
ATOM 1522 O O . VAL A 1 187 ? 36.656 -17.584 -30.804 1.00 82.50 187 VAL A O 1
ATOM 1525 N N . ASP A 1 188 ? 34.672 -18.001 -31.754 1.00 79.44 188 ASP A N 1
ATOM 1526 C CA . ASP A 1 188 ? 34.513 -19.347 -31.202 1.00 79.44 188 ASP A CA 1
ATOM 1527 C C . ASP A 1 188 ? 33.851 -20.313 -32.210 1.00 79.44 188 ASP A C 1
ATOM 1529 O O . ASP A 1 188 ? 33.678 -19.998 -33.390 1.00 79.44 188 ASP A O 1
ATOM 1533 N N . GLY A 1 189 ? 33.517 -21.524 -31.756 1.00 74.88 189 GLY A N 1
ATOM 1534 C CA . GLY A 1 189 ? 32.868 -22.566 -32.560 1.00 74.88 189 GLY A CA 1
ATOM 1535 C C . GLY A 1 189 ? 31.335 -22.506 -32.606 1.00 74.88 189 GLY A C 1
ATOM 1536 O O . GLY A 1 189 ? 30.725 -23.481 -33.036 1.00 74.88 189 GLY A O 1
ATOM 1537 N N . SER A 1 190 ? 30.690 -21.423 -32.148 1.00 78.69 190 SER A N 1
ATOM 1538 C CA . SER A 1 190 ? 29.218 -21.347 -32.027 1.00 78.69 190 SER A CA 1
ATOM 1539 C C . SER A 1 190 ? 28.464 -21.345 -33.360 1.00 78.69 190 SER A C 1
ATOM 1541 O O . SER A 1 190 ? 27.273 -21.653 -33.394 1.00 78.69 190 SER A O 1
ATOM 1543 N N . VAL A 1 191 ? 29.139 -21.030 -34.469 1.00 80.12 191 VAL A N 1
ATOM 1544 C CA . VAL A 1 191 ? 28.549 -21.027 -35.812 1.00 80.12 191 VAL A CA 1
ATOM 1545 C C . VAL A 1 191 ? 29.360 -21.934 -36.726 1.00 80.12 191 VAL A C 1
ATOM 1547 O O . VAL A 1 191 ? 30.569 -21.771 -36.868 1.00 80.12 191 VAL A O 1
ATOM 1550 N N . ASN A 1 192 ? 28.678 -22.884 -37.370 1.00 78.44 192 ASN A N 1
ATOM 1551 C CA . ASN A 1 192 ? 29.275 -23.718 -38.408 1.00 78.44 192 ASN A CA 1
ATOM 1552 C C . ASN A 1 192 ? 29.503 -22.885 -39.682 1.00 78.44 192 ASN A C 1
ATOM 1554 O O . ASN A 1 192 ? 28.568 -22.238 -40.156 1.00 78.44 192 ASN A O 1
ATOM 1558 N N . PHE A 1 193 ? 30.721 -22.919 -40.228 1.00 79.50 193 PHE A N 1
ATOM 1559 C CA . PHE A 1 193 ? 31.092 -22.262 -41.487 1.00 79.50 193 PHE A CA 1
ATOM 1560 C C . PHE A 1 193 ? 31.102 -23.226 -42.686 1.00 79.50 193 PHE A C 1
ATOM 1562 O O . PHE A 1 193 ? 31.224 -22.788 -43.819 1.00 79.50 193 PHE A O 1
ATOM 1569 N N . THR A 1 194 ? 30.886 -24.527 -42.488 1.00 80.81 194 THR A N 1
ATOM 1570 C CA . THR A 1 194 ? 30.583 -25.452 -43.589 1.00 80.81 194 THR A CA 1
ATOM 1571 C C . THR A 1 194 ? 29.143 -25.217 -44.046 1.00 80.81 194 THR A C 1
ATOM 1573 O O . THR A 1 194 ? 28.204 -25.778 -43.479 1.00 80.81 194 THR A O 1
ATOM 1576 N N . ARG A 1 195 ? 28.971 -24.321 -45.023 1.00 80.75 195 ARG A N 1
ATOM 1577 C CA . ARG A 1 195 ? 27.674 -23.808 -45.490 1.00 80.75 195 ARG A CA 1
ATOM 1578 C C . ARG A 1 195 ? 27.504 -23.952 -46.997 1.00 80.75 195 ARG A C 1
ATOM 1580 O O . ARG A 1 195 ? 28.479 -24.095 -47.733 1.00 80.75 195 ARG A O 1
ATOM 1587 N N . THR A 1 196 ? 26.252 -23.923 -47.440 1.00 81.94 196 THR A N 1
ATOM 1588 C CA . THR A 1 196 ? 25.883 -23.967 -48.861 1.00 81.94 196 THR A CA 1
ATOM 1589 C C . THR A 1 196 ? 26.239 -22.663 -49.584 1.00 81.94 196 THR A C 1
ATOM 1591 O O . THR A 1 196 ? 26.471 -21.628 -48.956 1.00 81.94 196 THR A O 1
ATOM 1594 N N . TRP A 1 197 ? 26.266 -22.702 -50.921 1.00 80.56 197 TRP A N 1
ATOM 1595 C CA . TRP A 1 197 ? 26.484 -21.510 -51.751 1.00 80.56 197 TRP A CA 1
ATOM 1596 C C . TRP A 1 197 ? 25.472 -20.403 -51.435 1.00 80.56 197 TRP A C 1
ATOM 1598 O O . TRP A 1 197 ? 25.863 -19.263 -51.190 1.00 80.56 197 TRP A O 1
ATOM 1608 N N . ASP A 1 198 ? 24.186 -20.754 -51.354 1.00 86.50 198 ASP A N 1
ATOM 1609 C CA . ASP A 1 198 ? 23.111 -19.799 -51.075 1.00 86.50 198 ASP A CA 1
ATOM 1610 C C . ASP A 1 198 ? 23.243 -19.156 -49.687 1.00 86.50 198 ASP A C 1
ATOM 1612 O O . ASP A 1 198 ? 22.971 -17.966 -49.518 1.00 86.50 198 ASP A O 1
ATOM 1616 N N . GLU A 1 199 ? 23.715 -19.899 -48.683 1.00 84.12 199 GLU A N 1
ATOM 1617 C CA . GLU A 1 199 ? 24.000 -19.341 -47.356 1.00 84.12 199 GLU A CA 1
ATOM 1618 C C . GLU A 1 199 ? 25.190 -18.370 -47.393 1.00 84.12 199 GLU A C 1
ATOM 1620 O O . GLU A 1 199 ? 25.132 -17.299 -46.789 1.00 84.12 199 GLU A O 1
ATOM 1625 N N . TYR A 1 200 ? 26.256 -18.679 -48.136 1.00 81.88 200 TYR A N 1
ATOM 1626 C CA . TYR A 1 200 ? 27.380 -17.752 -48.318 1.00 81.88 200 TYR A CA 1
ATOM 1627 C C . TYR A 1 200 ? 27.005 -16.512 -49.135 1.00 81.88 200 TYR A C 1
ATOM 1629 O O . TYR A 1 200 ? 27.499 -15.414 -48.854 1.00 81.88 200 TYR A O 1
ATOM 1637 N N . LYS A 1 201 ? 26.103 -16.653 -50.106 1.00 85.06 201 LYS A N 1
ATOM 1638 C CA . LYS A 1 201 ? 25.545 -15.539 -50.874 1.00 85.06 201 LYS A CA 1
ATOM 1639 C C . LYS A 1 201 ? 24.780 -14.563 -49.982 1.00 85.06 201 LYS A C 1
ATOM 1641 O O . LYS A 1 201 ? 25.049 -13.361 -50.018 1.00 85.06 201 LYS A O 1
ATOM 1646 N N . ASN A 1 202 ? 23.872 -15.079 -49.156 1.00 91.81 202 ASN A N 1
ATOM 1647 C CA . ASN A 1 202 ? 22.934 -14.266 -48.375 1.00 91.81 202 ASN A CA 1
ATOM 1648 C C . ASN A 1 202 ? 23.474 -13.820 -47.002 1.00 91.81 202 ASN A C 1
ATOM 1650 O O . ASN A 1 202 ? 23.086 -12.758 -46.496 1.00 91.81 202 ASN A O 1
ATOM 1654 N N . GLY A 1 203 ? 24.395 -14.592 -46.422 1.00 90.38 203 GLY A N 1
ATOM 1655 C CA . GLY A 1 203 ? 24.917 -14.397 -45.070 1.00 90.38 203 GLY A CA 1
ATOM 1656 C C . GLY A 1 203 ? 24.282 -15.333 -44.039 1.00 90.38 203 GLY A C 1
ATOM 1657 O O . GLY A 1 203 ? 23.178 -15.841 -44.230 1.00 90.38 203 GLY A O 1
ATOM 1658 N N . PHE A 1 204 ? 24.986 -15.559 -42.929 1.00 91.88 204 PHE A N 1
ATOM 1659 C CA . PHE A 1 204 ? 24.543 -16.414 -41.823 1.00 91.88 204 PHE A CA 1
ATOM 1660 C C . PHE A 1 204 ? 25.206 -16.020 -40.496 1.00 91.88 204 PHE A C 1
ATOM 1662 O O . PHE A 1 204 ? 26.253 -15.375 -40.482 1.00 91.88 204 PHE A O 1
ATOM 1669 N N . GLY A 1 205 ? 24.632 -16.467 -39.376 1.00 91.81 205 GLY A N 1
ATOM 1670 C CA . GLY A 1 205 ? 25.134 -16.198 -38.023 1.00 91.81 205 GLY A CA 1
ATOM 1671 C C . GLY A 1 205 ? 24.478 -14.986 -37.357 1.00 91.81 205 GLY A C 1
ATOM 1672 O O . GLY A 1 205 ? 23.421 -14.531 -37.789 1.00 91.81 205 GLY A O 1
ATOM 1673 N N . ASP A 1 206 ? 25.096 -14.488 -36.287 1.00 92.75 206 ASP A N 1
ATOM 1674 C CA . ASP A 1 206 ? 24.605 -13.361 -35.484 1.00 92.75 206 ASP A CA 1
ATOM 1675 C C . ASP A 1 206 ? 25.616 -12.208 -35.532 1.00 92.75 206 A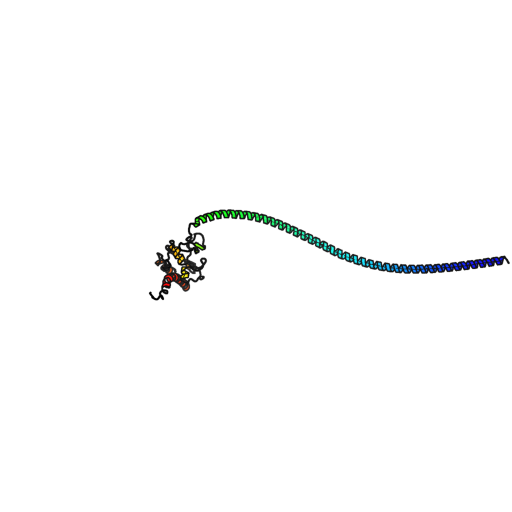SP A C 1
ATOM 1677 O O . ASP A 1 206 ? 26.779 -12.382 -35.165 1.00 92.75 206 ASP A O 1
ATOM 1681 N N . LEU A 1 207 ? 25.169 -11.018 -35.949 1.00 92.81 207 LEU A N 1
ATOM 1682 C CA . LEU A 1 207 ? 25.984 -9.798 -36.034 1.00 92.81 207 LEU A CA 1
ATOM 1683 C C . LEU A 1 207 ? 26.644 -9.413 -34.693 1.00 92.81 207 LEU A C 1
ATOM 1685 O O . LEU A 1 207 ? 27.662 -8.717 -34.682 1.00 92.81 207 LEU A O 1
ATOM 1689 N N . ARG A 1 208 ? 26.095 -9.863 -33.555 1.00 91.31 208 ARG A N 1
ATOM 1690 C CA . ARG A 1 208 ? 26.685 -9.665 -32.219 1.00 91.31 208 ARG A CA 1
ATOM 1691 C C . ARG A 1 208 ? 27.748 -10.706 -31.868 1.00 91.31 208 ARG A C 1
ATOM 1693 O O . ARG A 1 208 ? 28.580 -10.436 -31.005 1.00 91.31 208 ARG A O 1
ATOM 1700 N N . ALA A 1 209 ? 27.762 -11.852 -32.542 1.00 89.12 209 ALA A N 1
ATOM 1701 C CA . ALA A 1 209 ? 28.655 -12.980 -32.290 1.00 89.12 209 ALA A CA 1
ATOM 1702 C C . ALA A 1 209 ? 29.389 -13.386 -33.583 1.00 89.12 209 ALA A C 1
ATOM 1704 O O . ALA A 1 209 ? 29.964 -12.526 -34.250 1.00 89.12 209 ALA A O 1
ATOM 1705 N N . ASN A 1 210 ? 29.425 -14.678 -33.925 1.00 86.94 210 ASN A N 1
ATOM 1706 C CA . ASN A 1 210 ? 30.025 -15.143 -35.173 1.00 86.94 210 ASN A CA 1
ATOM 1707 C C . ASN A 1 210 ? 29.047 -15.015 -36.333 1.00 86.94 210 ASN A C 1
ATOM 1709 O O . ASN A 1 210 ? 27.901 -15.459 -36.238 1.00 86.94 210 ASN A O 1
ATOM 1713 N N . PHE A 1 211 ? 29.523 -14.484 -37.454 1.00 91.69 211 PHE A N 1
ATOM 1714 C CA . PHE A 1 211 ? 28.703 -14.345 -38.648 1.00 91.69 211 PHE A CA 1
ATOM 1715 C C . PHE A 1 211 ? 29.528 -14.198 -39.924 1.00 91.69 211 PHE A C 1
ATOM 1717 O O . PHE A 1 211 ? 30.733 -13.922 -39.900 1.00 91.69 211 PHE A O 1
ATOM 1724 N N . TRP A 1 212 ? 28.821 -14.346 -41.037 1.00 90.88 212 TRP A N 1
ATOM 1725 C CA . TRP A 1 212 ? 29.214 -13.981 -42.387 1.00 90.88 212 TRP A CA 1
ATOM 1726 C C . TRP A 1 212 ? 28.147 -13.047 -42.963 1.00 90.88 212 TRP A C 1
ATOM 1728 O O . TRP A 1 212 ? 26.966 -13.393 -42.970 1.00 90.88 212 TRP A O 1
ATOM 1738 N N . LEU A 1 213 ? 28.539 -11.860 -43.433 1.00 93.00 213 LEU A N 1
ATOM 1739 C CA . LEU A 1 213 ? 27.588 -10.832 -43.872 1.00 93.00 213 LEU A CA 1
ATOM 1740 C C . LEU A 1 213 ? 26.794 -11.248 -45.123 1.00 93.00 213 LEU A C 1
ATOM 1742 O O . LEU A 1 213 ? 25.603 -10.945 -45.216 1.00 93.00 213 LEU A O 1
ATOM 1746 N N . GLY A 1 214 ? 27.447 -11.948 -46.054 1.00 90.31 214 GLY A N 1
ATOM 1747 C CA . GLY A 1 214 ? 26.888 -12.361 -47.344 1.00 90.31 214 GLY A CA 1
ATOM 1748 C C . GLY A 1 214 ? 27.645 -11.763 -48.532 1.00 90.31 214 GLY A C 1
ATOM 1749 O O . GLY A 1 214 ? 27.964 -10.572 -48.538 1.00 90.31 214 GLY A O 1
ATOM 1750 N N . LEU A 1 215 ? 27.926 -12.589 -49.543 1.00 86.62 215 LEU A N 1
ATOM 1751 C CA . LEU A 1 215 ? 28.649 -12.182 -50.753 1.00 86.62 215 LEU A CA 1
ATOM 1752 C C . LEU A 1 215 ? 27.874 -11.149 -51.580 1.00 86.62 215 LEU A C 1
ATOM 1754 O O . LEU A 1 215 ? 28.483 -10.216 -52.089 1.00 86.62 215 LEU A O 1
ATOM 1758 N N . GLU A 1 216 ? 26.545 -11.245 -51.664 1.00 92.31 216 GLU A N 1
ATOM 1759 C CA . GLU A 1 216 ? 25.766 -10.287 -52.463 1.00 92.31 216 GLU A CA 1
ATOM 1760 C C . GLU A 1 216 ? 25.837 -8.872 -51.872 1.00 92.31 216 GLU A C 1
ATOM 1762 O O . GLU A 1 216 ? 26.096 -7.897 -52.576 1.00 92.31 216 GLU A O 1
ATOM 1767 N N . LYS A 1 217 ? 25.720 -8.761 -50.543 1.00 93.56 217 LYS A N 1
ATOM 1768 C CA . LYS A 1 217 ? 25.867 -7.480 -49.835 1.00 93.56 217 LYS A CA 1
ATOM 1769 C C . LYS A 1 217 ? 27.272 -6.908 -50.026 1.00 93.56 217 LYS A C 1
ATOM 1771 O O . LYS A 1 217 ? 27.416 -5.724 -50.318 1.00 93.56 217 LYS A O 1
ATOM 1776 N N . LEU A 1 218 ? 28.302 -7.749 -49.916 1.00 91.31 218 LEU A N 1
ATOM 1777 C CA . LEU A 1 218 ? 29.695 -7.362 -50.153 1.00 91.31 218 LEU A CA 1
ATOM 1778 C C . LEU A 1 218 ? 29.939 -6.878 -51.589 1.00 91.31 218 LEU A C 1
ATOM 1780 O O . LEU A 1 218 ? 30.638 -5.881 -51.793 1.00 91.31 218 LEU A O 1
ATOM 1784 N N . HIS A 1 219 ? 29.350 -7.546 -52.581 1.00 89.88 219 HIS A N 1
ATOM 1785 C CA . HIS A 1 219 ? 29.462 -7.151 -53.980 1.00 89.88 219 HIS A CA 1
ATOM 1786 C C . HIS A 1 219 ? 28.866 -5.763 -54.188 1.00 89.88 219 HIS A C 1
ATOM 1788 O O . HIS A 1 219 ? 29.540 -4.876 -54.705 1.00 89.88 219 HIS A O 1
ATOM 1794 N N . LEU A 1 220 ? 27.642 -5.539 -53.711 1.00 92.88 220 LEU A N 1
ATOM 1795 C CA . LEU A 1 220 ? 26.961 -4.252 -53.853 1.00 92.88 220 LEU A CA 1
ATOM 1796 C C . LEU A 1 220 ? 27.697 -3.128 -53.112 1.00 92.88 220 LEU A C 1
ATOM 1798 O O . LEU A 1 220 ? 27.867 -2.043 -53.670 1.00 92.88 220 LEU A O 1
ATOM 1802 N N . MET A 1 221 ? 28.211 -3.395 -51.906 1.00 92.06 221 MET A N 1
ATOM 1803 C CA . MET A 1 221 ? 29.040 -2.440 -51.158 1.00 92.06 221 MET A CA 1
ATOM 1804 C C . MET A 1 221 ? 30.288 -2.040 -51.952 1.00 92.06 221 MET A C 1
ATOM 1806 O O . MET A 1 221 ? 30.525 -0.852 -52.178 1.00 92.06 221 MET A O 1
ATOM 1810 N N . THR A 1 222 ? 31.070 -3.018 -52.413 1.00 89.56 222 THR A N 1
ATOM 1811 C CA . THR A 1 222 ? 32.330 -2.759 -53.133 1.00 89.56 222 THR A CA 1
ATOM 1812 C C . THR A 1 222 ? 32.126 -2.203 -54.544 1.00 89.56 222 THR A C 1
ATOM 1814 O O . THR A 1 222 ? 32.967 -1.451 -55.029 1.00 89.56 222 THR A O 1
ATOM 1817 N N . LYS A 1 223 ? 30.989 -2.498 -55.183 1.00 90.88 223 LYS A N 1
ATOM 1818 C CA . LYS A 1 223 ? 30.574 -1.909 -56.464 1.00 90.88 223 LYS A CA 1
ATOM 1819 C C . LYS A 1 223 ? 30.169 -0.443 -56.325 1.00 90.88 223 LYS A C 1
ATOM 1821 O O . LYS A 1 223 ? 30.424 0.344 -57.232 1.00 90.88 223 LYS A O 1
ATOM 1826 N N . PHE A 1 224 ? 29.518 -0.080 -55.219 1.00 89.19 224 PHE A N 1
ATOM 1827 C CA . PHE A 1 224 ? 29.026 1.279 -55.001 1.00 89.19 224 PHE A CA 1
ATOM 1828 C C . PHE A 1 224 ? 30.163 2.290 -54.808 1.00 89.19 224 PHE A C 1
ATOM 1830 O O . PHE A 1 224 ? 30.109 3.392 -55.352 1.00 89.19 224 PHE A O 1
ATOM 1837 N N . ARG A 1 225 ? 31.200 1.926 -54.046 1.00 87.81 225 ARG A N 1
ATOM 1838 C CA . ARG A 1 225 ? 32.370 2.783 -53.816 1.00 87.81 225 ARG A CA 1
ATOM 1839 C C . ARG A 1 225 ? 33.622 1.957 -53.504 1.00 87.81 225 ARG A C 1
ATOM 1841 O O . ARG A 1 225 ? 33.487 0.829 -53.026 1.00 87.81 225 ARG A O 1
ATOM 1848 N N . PRO A 1 226 ? 34.830 2.520 -53.682 1.00 88.62 226 PRO A N 1
ATOM 1849 C CA . PRO A 1 226 ? 36.064 1.864 -53.265 1.00 88.62 226 PRO A CA 1
ATOM 1850 C C . PRO A 1 226 ? 36.038 1.519 -51.774 1.00 88.62 226 PRO A C 1
ATOM 1852 O O . PRO A 1 226 ? 35.655 2.347 -50.944 1.00 88.62 226 PRO A O 1
ATOM 1855 N N . HIS A 1 227 ? 36.454 0.301 -51.443 1.00 87.31 227 HIS A N 1
ATOM 1856 C CA . HIS A 1 227 ? 36.572 -0.176 -50.072 1.00 87.31 227 HIS A CA 1
ATOM 1857 C C . HIS A 1 227 ? 37.981 -0.697 -49.820 1.00 87.31 227 HIS A C 1
ATOM 1859 O O . HIS A 1 227 ? 38.629 -1.256 -50.705 1.00 87.31 227 HIS A O 1
ATOM 1865 N N . GLU A 1 228 ? 38.427 -0.549 -48.581 1.00 88.06 228 GLU A N 1
ATOM 1866 C CA . GLU A 1 228 ? 39.592 -1.250 -48.066 1.00 88.06 228 GLU A CA 1
ATOM 1867 C C . GLU A 1 228 ? 39.162 -2.434 -47.198 1.00 88.06 228 GLU A C 1
ATOM 1869 O O . GLU A 1 228 ? 38.089 -2.426 -46.594 1.00 88.06 228 GLU A O 1
ATOM 1874 N N . LEU A 1 229 ? 40.006 -3.462 -47.146 1.00 86.56 229 LEU A N 1
ATOM 1875 C CA . LEU A 1 229 ? 39.804 -4.643 -46.316 1.00 86.56 229 LEU A CA 1
ATOM 1876 C C . LEU A 1 229 ? 40.865 -4.685 -45.226 1.00 86.56 229 LEU A C 1
ATOM 1878 O O . LEU A 1 229 ? 42.060 -4.642 -45.516 1.00 86.56 229 LEU A O 1
ATOM 1882 N N . TYR A 1 230 ? 40.420 -4.830 -43.984 1.00 86.00 230 TYR A N 1
ATOM 1883 C CA . TYR A 1 230 ? 41.271 -5.083 -42.832 1.00 86.00 230 TYR A CA 1
ATOM 1884 C C . TYR A 1 230 ? 40.962 -6.472 -42.277 1.00 86.00 230 TYR A C 1
ATOM 1886 O O . TYR A 1 230 ? 39.811 -6.789 -41.986 1.00 86.00 230 TYR A O 1
ATOM 1894 N N . ILE A 1 231 ? 41.991 -7.305 -42.152 1.00 83.75 231 ILE A N 1
ATOM 1895 C CA . ILE A 1 231 ? 41.905 -8.647 -41.580 1.00 83.75 231 ILE A CA 1
ATOM 1896 C C . ILE A 1 231 ? 42.740 -8.645 -40.312 1.00 83.75 231 ILE A C 1
ATOM 1898 O O . ILE A 1 231 ? 43.930 -8.346 -40.375 1.00 83.75 231 ILE A O 1
ATOM 1902 N N . GLN A 1 232 ? 42.135 -9.019 -39.192 1.00 82.19 232 GLN A N 1
ATOM 1903 C CA . GLN A 1 232 ? 42.833 -9.272 -37.939 1.00 82.19 232 GLN A CA 1
ATOM 1904 C C . GLN A 1 232 ? 42.697 -10.743 -37.575 1.00 82.19 232 GLN A C 1
ATOM 1906 O O . GLN A 1 232 ? 41.619 -11.324 -37.689 1.00 82.19 232 GLN A O 1
ATOM 1911 N N . LEU A 1 233 ? 43.801 -11.328 -37.134 1.00 78.88 233 LEU A N 1
ATOM 1912 C CA . LEU A 1 233 ? 43.884 -12.699 -36.664 1.00 78.88 233 LEU A CA 1
ATOM 1913 C C . LEU A 1 233 ? 44.500 -12.684 -35.272 1.00 78.88 233 LEU A C 1
ATOM 1915 O O . LEU A 1 233 ? 45.460 -11.954 -35.031 1.00 78.88 233 LEU A O 1
ATOM 1919 N N . GLU A 1 234 ? 43.958 -13.501 -34.383 1.00 79.25 234 GLU A N 1
ATOM 1920 C CA . GLU A 1 234 ? 44.481 -13.718 -33.039 1.00 79.25 234 GLU A CA 1
ATOM 1921 C C . GLU A 1 234 ? 44.747 -15.214 -32.864 1.00 79.25 234 GLU A C 1
ATOM 1923 O O . GLU A 1 234 ? 43.925 -16.043 -33.268 1.00 79.25 234 GLU A O 1
ATOM 1928 N N . ASP A 1 235 ? 45.918 -15.566 -32.335 1.00 74.56 235 ASP A N 1
ATOM 1929 C CA . ASP A 1 235 ? 46.260 -16.954 -32.028 1.00 74.56 235 ASP A CA 1
ATOM 1930 C C . ASP A 1 235 ? 45.856 -17.351 -30.594 1.00 74.56 235 ASP A C 1
ATOM 1932 O O . ASP A 1 235 ? 45.425 -16.535 -29.785 1.00 74.56 235 ASP A O 1
ATOM 1936 N N . PHE A 1 236 ? 46.015 -18.630 -30.242 1.00 74.56 236 PHE A N 1
ATOM 1937 C CA . PHE A 1 236 ? 45.665 -19.151 -28.908 1.00 74.56 236 PHE A CA 1
ATOM 1938 C C . PHE A 1 236 ? 46.587 -18.656 -27.781 1.00 74.56 236 PHE A C 1
ATOM 1940 O O . PHE A 1 236 ? 46.361 -18.977 -26.614 1.00 74.56 236 PHE A O 1
ATOM 1947 N N . LYS A 1 237 ? 47.652 -17.925 -28.122 1.00 78.94 237 LYS A N 1
ATOM 1948 C CA . LYS A 1 237 ? 48.553 -17.242 -27.189 1.00 78.94 237 LYS A CA 1
ATOM 1949 C C . LYS A 1 237 ? 48.252 -15.738 -27.133 1.00 78.94 237 LYS A C 1
ATOM 1951 O O . LYS A 1 237 ? 49.028 -14.995 -26.535 1.00 78.94 237 LYS A O 1
ATOM 1956 N N . ASN A 1 238 ? 47.125 -15.312 -27.710 1.00 79.44 238 ASN A N 1
ATOM 1957 C CA . ASN A 1 238 ? 46.666 -13.933 -27.837 1.00 79.44 238 ASN A CA 1
ATOM 1958 C C . ASN A 1 238 ? 47.622 -13.039 -28.656 1.00 79.44 238 ASN A C 1
ATOM 1960 O O . ASN A 1 238 ? 47.601 -11.811 -28.524 1.00 79.44 238 ASN A O 1
ATOM 1964 N N . GLU A 1 239 ? 48.474 -13.616 -29.515 1.00 81.06 239 GLU A N 1
ATOM 1965 C CA . GLU A 1 239 ? 49.247 -12.835 -30.480 1.00 81.06 239 GLU A CA 1
ATOM 1966 C C . GLU A 1 239 ? 48.333 -12.372 -31.613 1.00 81.06 239 GLU A C 1
ATOM 1968 O O . GLU A 1 239 ? 47.751 -13.173 -32.346 1.00 81.06 239 GLU A O 1
ATOM 1973 N N . THR A 1 240 ? 48.245 -11.056 -31.790 1.00 79.69 240 THR A N 1
ATOM 1974 C CA . THR A 1 240 ? 47.465 -10.440 -32.863 1.00 79.69 240 THR A CA 1
ATOM 1975 C C . THR A 1 240 ? 48.338 -10.125 -34.076 1.00 79.69 240 THR A C 1
ATOM 1977 O O . THR A 1 240 ? 49.389 -9.490 -33.958 1.00 79.69 240 THR A O 1
ATOM 1980 N N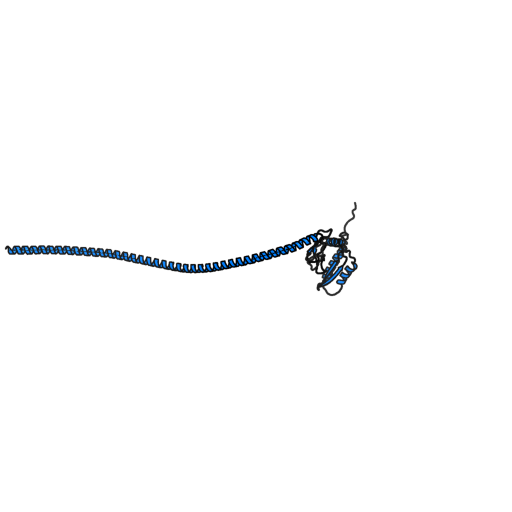 . ARG A 1 241 ? 47.864 -10.485 -35.270 1.00 80.06 241 ARG A N 1
ATOM 1981 C CA . ARG A 1 241 ? 48.439 -10.096 -36.567 1.00 80.06 241 ARG A CA 1
ATOM 1982 C C . ARG A 1 241 ? 47.361 -9.469 -37.443 1.00 80.06 241 ARG A C 1
ATOM 1984 O O . ARG A 1 241 ? 46.186 -9.795 -37.302 1.00 80.06 241 ARG A O 1
ATOM 1991 N N . TYR A 1 242 ? 47.754 -8.584 -38.357 1.00 77.62 242 TYR A N 1
ATOM 1992 C CA . TYR A 1 242 ? 46.808 -7.948 -39.273 1.00 77.62 242 TYR A CA 1
ATOM 1993 C C . TYR A 1 242 ? 47.336 -7.824 -40.704 1.00 77.62 242 TYR A C 1
ATOM 1995 O O . TYR A 1 242 ? 48.545 -7.781 -40.937 1.00 77.62 242 TYR A O 1
ATOM 2003 N N . ALA A 1 243 ? 46.410 -7.727 -41.656 1.00 76.62 243 ALA A N 1
ATOM 2004 C CA . ALA A 1 243 ? 46.660 -7.409 -43.058 1.00 76.62 243 ALA A CA 1
ATOM 2005 C C . ALA A 1 243 ? 45.659 -6.347 -43.533 1.00 76.62 243 ALA A C 1
ATOM 2007 O O . ALA A 1 243 ? 44.474 -6.422 -43.210 1.00 76.62 243 ALA A O 1
ATOM 2008 N N . ARG A 1 244 ? 46.126 -5.357 -44.301 1.00 81.56 244 ARG A N 1
ATOM 2009 C CA . ARG A 1 244 ? 45.292 -4.278 -44.850 1.00 81.56 244 ARG A CA 1
ATOM 2010 C C . ARG A 1 244 ? 45.463 -4.192 -46.362 1.00 81.56 244 ARG A C 1
ATOM 2012 O O . ARG A 1 244 ? 46.590 -4.137 -46.849 1.00 81.56 244 ARG A O 1
ATOM 2019 N N . TYR A 1 245 ? 44.350 -4.138 -47.083 1.00 78.25 245 TYR A N 1
ATOM 2020 C CA . TYR A 1 245 ? 44.292 -4.031 -48.539 1.00 78.25 245 TYR A CA 1
ATOM 2021 C C . TYR A 1 245 ? 43.523 -2.773 -48.913 1.00 78.25 245 TYR A C 1
ATOM 2023 O O . TYR A 1 245 ? 42.370 -2.621 -48.531 1.00 78.25 245 TYR A O 1
ATOM 2031 N N . THR A 1 246 ? 44.149 -1.879 -49.670 1.00 82.25 246 THR A N 1
ATOM 2032 C CA . THR A 1 246 ? 43.576 -0.568 -50.011 1.00 82.25 246 THR A CA 1
ATOM 2033 C C . THR A 1 246 ? 42.505 -0.624 -51.098 1.00 82.25 246 THR A C 1
ATOM 2035 O O . THR A 1 246 ? 41.720 0.309 -51.215 1.00 82.25 246 THR A O 1
ATOM 2038 N N . ASN A 1 247 ? 42.471 -1.697 -51.895 1.00 83.19 247 ASN A N 1
ATOM 2039 C CA . ASN A 1 247 ? 41.516 -1.873 -52.984 1.00 83.19 247 ASN A CA 1
ATOM 2040 C C . ASN A 1 247 ? 40.893 -3.273 -52.925 1.00 83.19 247 ASN A C 1
ATOM 2042 O O . ASN A 1 247 ? 41.444 -4.248 -53.449 1.00 83.19 247 ASN A O 1
ATOM 2046 N N . PHE A 1 248 ? 39.777 -3.368 -52.212 1.00 83.50 248 PHE A N 1
ATOM 2047 C CA . PHE A 1 248 ? 38.982 -4.573 -52.048 1.00 83.50 248 PHE A CA 1
ATOM 2048 C C . PHE A 1 248 ? 37.723 -4.471 -52.907 1.00 83.50 248 PHE A C 1
ATOM 2050 O O . PHE A 1 248 ? 36.888 -3.587 -52.720 1.00 83.50 248 PHE A O 1
ATOM 2057 N N . THR A 1 249 ? 37.591 -5.378 -53.869 1.00 85.50 249 THR A N 1
ATOM 2058 C CA . THR A 1 249 ? 36.410 -5.504 -54.722 1.00 85.50 249 THR A CA 1
ATOM 2059 C C . THR A 1 249 ? 36.113 -6.974 -54.940 1.00 85.50 249 THR A C 1
ATOM 2061 O O . THR A 1 249 ? 37.039 -7.779 -55.041 1.00 85.50 249 THR A O 1
ATOM 2064 N N . ILE A 1 250 ? 34.833 -7.328 -55.019 1.00 83.38 250 ILE A N 1
ATOM 2065 C CA . ILE A 1 250 ? 34.420 -8.668 -55.433 1.00 83.38 250 ILE A CA 1
ATOM 2066 C C . ILE A 1 250 ? 33.488 -8.594 -56.642 1.00 83.38 250 ILE A C 1
ATOM 2068 O O . ILE A 1 250 ? 32.696 -7.655 -56.781 1.00 83.38 250 ILE A O 1
ATOM 2072 N N . GLY A 1 251 ? 33.608 -9.577 -57.532 1.00 83.31 251 GLY A N 1
ATOM 2073 C CA . GLY A 1 251 ? 32.763 -9.722 -58.711 1.00 83.31 251 GLY A CA 1
ATOM 2074 C C . GLY A 1 251 ? 31.295 -9.965 -58.360 1.00 83.31 251 GLY A C 1
ATOM 2075 O O . GLY A 1 251 ? 30.935 -10.162 -57.202 1.00 83.31 251 GLY A O 1
ATOM 2076 N N . SER A 1 252 ? 30.439 -9.936 -59.375 1.00 88.62 252 SER A N 1
ATOM 2077 C CA . SER A 1 252 ? 29.032 -10.339 -59.239 1.00 88.62 252 SER A CA 1
ATOM 2078 C C . SER A 1 252 ? 28.885 -11.859 -59.098 1.00 88.62 252 SER A C 1
ATOM 2080 O O . SER A 1 252 ? 29.846 -12.602 -59.305 1.00 88.62 252 SER A O 1
ATOM 2082 N N . GLU A 1 253 ? 27.671 -12.347 -58.832 1.00 84.88 253 GLU A N 1
ATOM 2083 C CA . GLU A 1 253 ? 27.375 -13.788 -58.825 1.00 84.88 253 GLU A CA 1
ATOM 2084 C C . GLU A 1 253 ? 27.757 -14.483 -60.143 1.00 84.88 253 GLU A C 1
ATOM 2086 O O . GLU A 1 253 ? 28.326 -15.570 -60.122 1.00 84.88 253 GLU A O 1
ATOM 2091 N N . ALA A 1 254 ? 27.527 -13.831 -61.289 1.00 87.56 254 ALA A N 1
ATOM 2092 C CA . ALA A 1 254 ? 27.918 -14.346 -62.607 1.00 87.56 254 ALA A CA 1
ATOM 2093 C C . ALA A 1 254 ? 29.445 -14.439 -62.789 1.00 87.56 254 ALA A C 1
ATOM 2095 O O . ALA A 1 254 ? 29.933 -15.175 -63.641 1.00 87.56 254 ALA A O 1
ATOM 2096 N N . GLN A 1 255 ? 30.197 -13.685 -61.987 1.00 81.81 255 GLN A N 1
ATOM 2097 C CA . GLN A 1 255 ? 31.656 -13.746 -61.887 1.00 81.81 255 GLN A CA 1
ATOM 2098 C C . GLN A 1 255 ? 32.093 -14.550 -60.655 1.00 81.81 255 GLN A C 1
ATOM 2100 O O . GLN A 1 255 ? 33.221 -14.403 -60.189 1.00 81.81 255 GLN A O 1
ATOM 2105 N N . TYR A 1 256 ? 31.191 -15.356 -60.090 1.00 78.06 256 TYR A N 1
ATOM 2106 C CA . TYR A 1 256 ? 31.430 -16.216 -58.932 1.00 78.06 256 TYR A CA 1
ATOM 2107 C C . TYR A 1 256 ? 31.964 -15.472 -57.702 1.00 78.06 256 TYR A C 1
ATOM 2109 O O . TYR A 1 256 ? 32.696 -16.046 -56.898 1.00 78.06 256 TYR A O 1
ATOM 2117 N N . TYR A 1 257 ? 31.609 -14.190 -57.563 1.00 78.75 257 TYR A N 1
ATOM 2118 C CA . TYR A 1 257 ? 32.118 -13.301 -56.520 1.00 78.75 257 TYR A CA 1
ATOM 2119 C C . TYR A 1 257 ? 33.651 -13.265 -56.428 1.00 78.75 257 TYR A C 1
ATOM 2121 O O . TYR A 1 257 ? 34.210 -13.102 -55.343 1.00 78.75 257 TYR A O 1
ATOM 2129 N N . GLU A 1 258 ? 34.340 -13.409 -57.566 1.00 76.12 258 GLU A N 1
ATOM 2130 C CA . GLU A 1 258 ? 35.801 -13.427 -57.620 1.00 76.12 258 GLU A CA 1
ATOM 2131 C C . GLU A 1 258 ? 36.397 -12.204 -56.910 1.00 76.12 258 GLU A C 1
ATOM 2133 O O . GLU A 1 258 ? 35.962 -11.069 -57.116 1.00 76.12 258 GLU A O 1
ATOM 2138 N N . LEU A 1 259 ? 37.407 -12.429 -56.067 1.00 75.50 259 LEU A N 1
ATOM 2139 C CA . LEU A 1 259 ? 38.126 -11.353 -55.398 1.00 75.50 259 LEU A CA 1
ATOM 2140 C C . LEU A 1 259 ? 38.981 -10.595 -56.417 1.00 75.50 259 LEU A C 1
ATOM 2142 O O . LEU A 1 259 ? 40.026 -11.076 -56.851 1.00 75.50 259 LEU A O 1
ATOM 2146 N N . ILE A 1 260 ? 38.571 -9.375 -56.739 1.00 72.94 260 ILE A N 1
ATOM 2147 C CA . ILE A 1 260 ? 39.261 -8.465 -57.648 1.00 72.94 260 ILE A CA 1
ATOM 2148 C C . ILE A 1 260 ? 40.037 -7.478 -56.774 1.00 72.94 260 ILE A C 1
ATOM 2150 O O . ILE A 1 260 ? 39.564 -6.399 -56.429 1.00 72.94 260 ILE A O 1
ATOM 2154 N N . SER A 1 261 ? 41.237 -7.869 -56.350 1.00 63.38 261 SER A N 1
ATOM 2155 C CA . SER A 1 261 ? 42.147 -6.976 -55.628 1.00 63.38 261 SER A CA 1
ATOM 2156 C C . SER A 1 261 ? 43.465 -6.838 -56.380 1.00 63.38 261 SER A C 1
ATOM 2158 O O . SER A 1 261 ? 44.091 -7.822 -56.779 1.00 63.38 261 SER A O 1
ATOM 2160 N N . SER A 1 262 ? 43.928 -5.603 -56.555 1.00 54.16 262 SER A N 1
ATOM 2161 C CA . SER A 1 262 ? 45.242 -5.277 -57.112 1.00 54.16 262 SER A CA 1
ATOM 2162 C C . SER A 1 262 ? 46.344 -5.604 -56.091 1.00 54.16 262 SER A C 1
ATOM 2164 O O . SER A 1 262 ? 46.939 -4.713 -55.494 1.00 54.16 262 SER A O 1
ATOM 2166 N N . GLY A 1 263 ? 46.556 -6.894 -55.822 1.00 54.47 263 GLY A N 1
ATOM 2167 C CA . GLY A 1 263 ? 47.504 -7.384 -54.811 1.00 54.47 263 GLY A CA 1
ATOM 2168 C C . GLY A 1 263 ? 47.437 -8.887 -54.504 1.00 54.47 263 GLY A C 1
ATOM 2169 O O . GLY A 1 263 ? 48.144 -9.346 -53.610 1.00 54.47 263 GLY A O 1
ATOM 2170 N N . ILE A 1 264 ? 46.620 -9.666 -55.229 1.00 51.59 264 ILE A N 1
ATOM 2171 C CA . ILE A 1 264 ? 46.297 -11.085 -54.953 1.00 51.59 264 ILE A CA 1
ATOM 2172 C C . ILE A 1 264 ? 47.527 -11.984 -54.731 1.00 51.59 264 ILE A C 1
ATOM 2174 O O . ILE A 1 264 ? 47.473 -12.894 -53.905 1.00 51.59 264 ILE A O 1
ATOM 2178 N N . MET A 1 265 ? 48.664 -11.706 -55.378 1.00 46.22 265 MET A N 1
ATOM 2179 C CA . MET A 1 265 ? 49.899 -12.480 -55.180 1.00 46.22 265 MET A CA 1
ATOM 2180 C C . MET A 1 265 ? 50.440 -12.398 -53.735 1.00 46.22 265 MET A C 1
ATOM 2182 O O . MET A 1 265 ? 51.096 -13.324 -53.270 1.00 46.22 265 MET A O 1
ATOM 2186 N N . ILE A 1 266 ? 50.124 -11.327 -52.999 1.00 49.06 266 ILE A N 1
ATOM 2187 C CA . ILE A 1 266 ? 50.557 -11.097 -51.613 1.00 49.06 266 ILE A CA 1
ATOM 2188 C C . ILE A 1 266 ? 49.581 -11.743 -50.609 1.00 49.06 266 ILE A C 1
ATOM 2190 O O . ILE A 1 266 ? 50.008 -12.148 -49.535 1.00 49.06 266 ILE A O 1
ATOM 2194 N N . LEU A 1 267 ? 48.296 -11.918 -50.953 1.00 51.38 267 LEU A N 1
ATOM 2195 C CA . LEU A 1 267 ? 47.269 -12.505 -50.071 1.00 51.38 267 LEU A CA 1
ATOM 2196 C C . LEU A 1 267 ? 47.608 -13.953 -49.677 1.00 51.38 267 LEU A C 1
ATOM 2198 O O . LEU A 1 267 ? 47.651 -14.285 -48.495 1.00 51.38 267 LEU A O 1
ATOM 2202 N N . VAL A 1 268 ? 47.910 -14.803 -50.663 1.00 53.50 268 VAL A N 1
ATOM 2203 C CA . VAL A 1 268 ? 48.277 -16.208 -50.415 1.00 53.50 268 VAL A CA 1
ATOM 2204 C C . VAL A 1 268 ? 49.636 -16.291 -49.720 1.00 53.50 268 VAL A C 1
ATOM 2206 O O . VAL A 1 268 ? 49.803 -17.075 -48.792 1.00 53.50 268 VAL A O 1
ATOM 2209 N N . LEU A 1 269 ? 50.593 -15.442 -50.110 1.00 45.78 269 LEU A N 1
ATOM 2210 C CA . LEU A 1 269 ? 51.937 -15.454 -49.536 1.00 45.78 269 LEU A CA 1
ATOM 2211 C C . LEU A 1 269 ? 51.946 -15.001 -48.069 1.00 45.78 269 LEU A C 1
ATOM 2213 O O . LEU A 1 269 ? 52.617 -15.624 -47.263 1.00 45.78 269 LEU A O 1
ATOM 2217 N N . VAL A 1 270 ? 51.191 -13.962 -47.695 1.00 49.41 270 VAL A N 1
ATOM 2218 C CA . VAL A 1 270 ? 51.136 -13.444 -46.314 1.00 49.41 270 VAL A CA 1
ATOM 2219 C C . VAL A 1 270 ? 50.359 -14.384 -45.398 1.00 49.41 270 VAL A C 1
ATOM 2221 O O . VAL A 1 270 ? 50.811 -14.628 -44.284 1.00 49.41 270 VAL A O 1
ATOM 2224 N N . ILE A 1 271 ? 49.253 -14.976 -45.864 1.00 51.25 271 ILE A N 1
ATOM 2225 C CA . ILE A 1 271 ? 48.517 -15.984 -45.086 1.00 51.25 271 ILE A CA 1
ATOM 2226 C C . ILE A 1 271 ? 49.351 -17.263 -44.928 1.00 51.25 271 ILE A C 1
ATOM 2228 O O . ILE A 1 271 ? 49.351 -17.855 -43.862 1.00 51.25 271 ILE A O 1
ATOM 2232 N N . VAL A 1 272 ? 50.121 -17.689 -45.931 1.00 51.47 272 VAL A N 1
ATOM 2233 C CA . VAL A 1 272 ? 51.032 -18.834 -45.760 1.00 51.47 272 VAL A CA 1
ATOM 2234 C C . VAL A 1 272 ? 52.202 -18.463 -44.832 1.00 51.47 272 VAL A C 1
ATOM 2236 O O . VAL A 1 272 ? 52.474 -19.183 -43.876 1.00 51.47 272 VAL A O 1
ATOM 2239 N N . LEU A 1 273 ? 52.839 -17.301 -45.021 1.00 44.03 273 LEU A N 1
ATOM 2240 C CA . LEU A 1 273 ? 54.002 -16.858 -44.235 1.00 44.03 273 LEU A CA 1
ATOM 2241 C C . LEU A 1 273 ? 53.682 -16.507 -42.774 1.00 44.03 273 LEU A C 1
ATOM 2243 O O . LEU A 1 273 ? 54.555 -16.663 -41.920 1.00 44.03 273 LEU A O 1
ATOM 2247 N N . MET A 1 274 ? 52.461 -16.062 -42.460 1.00 46.78 274 MET A N 1
ATOM 2248 C CA . MET A 1 274 ? 52.027 -15.823 -41.077 1.00 46.78 274 MET A CA 1
A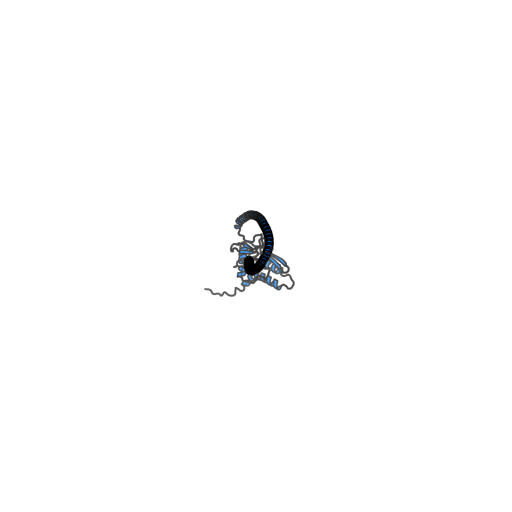TOM 2249 C C . MET A 1 274 ? 51.860 -17.118 -40.271 1.00 46.78 274 MET A C 1
ATOM 2251 O O . MET A 1 274 ? 51.879 -17.055 -39.045 1.00 46.78 274 MET A O 1
ATOM 2255 N N . PHE A 1 275 ? 51.753 -18.274 -40.936 1.00 49.34 275 PHE A N 1
ATOM 2256 C CA . PHE A 1 275 ? 51.495 -19.566 -40.293 1.00 49.34 275 PHE A CA 1
ATOM 2257 C C . PHE A 1 275 ? 52.634 -20.594 -40.468 1.00 49.34 275 PHE A C 1
ATOM 2259 O O . PHE A 1 275 ? 52.642 -21.611 -39.782 1.00 49.34 275 PHE A O 1
ATOM 2266 N N . THR A 1 276 ? 53.651 -20.342 -41.306 1.00 42.88 276 THR A N 1
ATOM 2267 C CA . THR A 1 276 ? 54.766 -21.287 -41.558 1.00 42.88 276 THR A CA 1
ATOM 2268 C C . THR A 1 276 ? 55.981 -21.182 -40.611 1.00 42.88 276 THR A C 1
ATOM 2270 O O . THR A 1 276 ? 57.090 -21.536 -41.011 1.00 42.88 276 THR A O 1
ATOM 2273 N N . ARG A 1 277 ? 55.854 -20.738 -39.349 1.00 43.56 277 ARG A N 1
ATOM 2274 C CA . ARG A 1 277 ? 56.990 -20.746 -38.387 1.00 43.56 277 ARG A CA 1
ATOM 2275 C C . ARG A 1 277 ? 56.674 -21.442 -37.038 1.00 43.56 277 ARG A C 1
ATOM 2277 O O . ARG A 1 277 ? 56.467 -20.769 -36.043 1.00 43.56 277 ARG A O 1
ATOM 2284 N N . VAL A 1 278 ? 56.633 -22.792 -37.063 1.00 39.19 278 VAL A N 1
ATOM 2285 C CA . VAL A 1 278 ? 57.363 -23.812 -36.233 1.00 39.19 278 VAL A CA 1
ATOM 2286 C C . VAL A 1 278 ? 57.469 -23.535 -34.701 1.00 39.19 278 VAL A C 1
ATOM 2288 O O . VAL A 1 278 ? 58.028 -22.511 -34.336 1.00 39.19 278 VAL A O 1
ATOM 2291 N N . VAL A 1 279 ? 57.044 -24.342 -33.699 1.00 35.41 279 VAL A N 1
ATOM 2292 C CA . VAL A 1 279 ? 56.992 -25.809 -33.433 1.00 35.41 279 VAL A CA 1
ATOM 2293 C C . VAL A 1 279 ? 55.882 -26.117 -32.393 1.00 35.41 279 VAL A C 1
ATOM 2295 O O . VAL A 1 279 ? 55.787 -25.402 -31.395 1.00 35.41 279 VAL A O 1
ATOM 2298 N N . GLY A 1 280 ? 55.182 -27.257 -32.510 1.00 40.19 280 GLY A N 1
ATOM 2299 C CA . GLY A 1 280 ? 54.802 -28.059 -31.331 1.00 40.19 280 GLY A CA 1
ATOM 2300 C C . GLY A 1 280 ? 53.312 -28.313 -31.085 1.00 40.19 280 GLY A C 1
ATOM 2301 O O . GLY A 1 280 ? 52.738 -27.783 -30.141 1.00 40.19 280 GLY A O 1
ATOM 2302 N N . GLY A 1 281 ? 52.717 -29.229 -31.855 1.00 42.12 281 GLY A N 1
ATOM 2303 C CA . GLY A 1 281 ? 51.693 -30.157 -31.346 1.00 42.12 281 GLY A CA 1
ATOM 2304 C C . GLY A 1 281 ? 50.241 -29.671 -31.259 1.00 42.12 281 GLY A C 1
ATOM 2305 O O . GLY A 1 281 ? 49.372 -30.493 -30.986 1.00 42.12 281 GLY A O 1
ATOM 2306 N N . LEU A 1 282 ? 49.951 -28.395 -31.540 1.00 42.66 282 LEU A N 1
ATOM 2307 C CA . LEU A 1 282 ? 48.578 -27.859 -31.637 1.00 42.66 282 LEU A CA 1
ATOM 2308 C C . LEU A 1 282 ? 48.132 -27.564 -33.084 1.00 42.66 282 LEU A C 1
ATOM 2310 O O . LEU A 1 282 ? 47.078 -26.970 -33.309 1.00 42.66 282 LEU A O 1
ATOM 2314 N N . ASP A 1 283 ? 48.925 -27.988 -34.071 1.00 45.44 283 ASP A N 1
ATOM 2315 C CA . ASP A 1 283 ? 48.784 -27.566 -35.468 1.00 45.44 283 ASP A CA 1
ATOM 2316 C C . ASP A 1 283 ? 47.493 -28.054 -36.143 1.00 45.44 283 ASP A C 1
ATOM 2318 O O . ASP A 1 283 ? 46.993 -27.394 -37.042 1.00 45.44 283 ASP A O 1
ATOM 2322 N N . ILE A 1 284 ? 46.874 -29.154 -35.711 1.00 39.31 284 ILE A N 1
ATOM 2323 C CA . ILE A 1 284 ? 45.779 -29.774 -36.481 1.00 39.31 284 ILE A CA 1
ATOM 2324 C C . ILE A 1 284 ? 44.522 -28.885 -36.545 1.00 39.31 284 ILE A C 1
ATOM 2326 O O . ILE A 1 284 ? 43.908 -28.768 -37.600 1.00 39.31 284 ILE A O 1
ATOM 2330 N N . VAL A 1 285 ? 44.146 -28.202 -35.461 1.00 39.88 285 VAL A N 1
ATOM 2331 C CA . VAL A 1 285 ? 42.870 -27.455 -35.393 1.00 39.88 285 VAL A CA 1
ATOM 2332 C C . VAL A 1 285 ? 42.969 -26.075 -36.064 1.00 39.88 285 VAL A C 1
ATOM 2334 O O . VAL A 1 285 ? 42.027 -25.608 -36.714 1.00 39.88 285 VAL A O 1
ATOM 2337 N N . ILE A 1 286 ? 44.139 -25.438 -35.975 1.00 38.00 286 ILE A N 1
ATOM 2338 C CA . ILE A 1 286 ? 44.410 -24.131 -36.596 1.00 38.00 286 ILE A CA 1
ATOM 2339 C C . ILE A 1 286 ? 44.603 -24.295 -38.100 1.00 38.00 286 ILE A C 1
ATOM 2341 O O . ILE A 1 286 ? 44.043 -23.530 -38.883 1.00 38.00 286 ILE A O 1
ATOM 2345 N N . HIS A 1 287 ? 45.315 -25.346 -38.510 1.00 39.75 287 HIS A N 1
ATOM 2346 C CA . HIS A 1 287 ? 45.501 -25.684 -39.914 1.00 39.75 287 HIS A CA 1
ATOM 2347 C C . HIS A 1 287 ? 44.174 -26.075 -40.575 1.00 39.75 287 HIS A C 1
ATOM 2349 O O . HIS A 1 287 ? 43.986 -25.741 -41.738 1.00 39.75 287 HIS A O 1
ATOM 2355 N N . VAL A 1 288 ? 43.226 -26.683 -39.843 1.00 39.97 288 VAL A N 1
ATOM 2356 C CA . VAL A 1 288 ? 41.840 -26.918 -40.300 1.00 39.97 288 VAL A CA 1
ATOM 2357 C C . VAL A 1 288 ? 41.066 -25.608 -40.447 1.00 39.97 288 VAL A C 1
ATOM 2359 O O . VAL A 1 288 ? 40.409 -25.413 -41.459 1.00 39.97 288 VAL A O 1
ATOM 2362 N N . THR A 1 289 ? 41.199 -24.667 -39.512 1.00 43.25 289 THR A N 1
ATOM 2363 C CA . THR A 1 289 ? 40.494 -23.372 -39.563 1.00 43.25 289 THR A CA 1
ATOM 2364 C C . THR A 1 289 ? 41.029 -22.446 -40.664 1.00 43.25 289 THR A C 1
ATOM 2366 O O . THR A 1 289 ? 40.261 -21.779 -41.358 1.00 43.25 289 THR A O 1
ATOM 2369 N N . LEU A 1 290 ? 42.347 -22.437 -40.866 1.00 40.88 290 LEU A N 1
ATOM 2370 C CA . LEU A 1 290 ? 43.010 -21.705 -41.939 1.00 40.88 290 LEU A CA 1
ATOM 2371 C C . LEU A 1 290 ? 42.805 -22.390 -43.291 1.00 40.88 290 LEU A C 1
ATOM 2373 O O . LEU A 1 290 ? 42.540 -21.705 -44.273 1.00 40.88 290 LEU A O 1
ATOM 2377 N N . MET A 1 291 ? 42.849 -23.728 -43.347 1.00 43.22 291 MET A N 1
ATOM 2378 C CA . MET A 1 291 ? 42.402 -24.471 -44.526 1.00 43.22 291 MET A CA 1
ATOM 2379 C C . MET A 1 291 ? 40.923 -24.268 -44.788 1.00 43.22 291 MET A C 1
ATOM 2381 O O . MET A 1 291 ? 40.567 -24.388 -45.940 1.00 43.22 291 MET A O 1
ATOM 2385 N N . GLU A 1 292 ? 40.070 -23.975 -43.806 1.00 45.56 292 GLU A N 1
ATOM 2386 C CA . GLU A 1 292 ? 38.659 -23.639 -44.020 1.00 45.56 292 GLU A CA 1
ATOM 2387 C C . GLU A 1 292 ? 38.479 -22.216 -44.535 1.00 45.56 292 GLU A C 1
ATOM 2389 O O . GLU A 1 292 ? 37.636 -22.008 -45.393 1.00 45.56 292 GLU A O 1
ATOM 2394 N N . PHE A 1 293 ? 39.285 -21.244 -44.102 1.00 49.34 293 PHE A N 1
ATOM 2395 C CA . PHE A 1 293 ? 39.260 -19.881 -44.650 1.00 49.34 293 PHE A CA 1
ATOM 2396 C C . PHE A 1 293 ? 39.871 -19.824 -46.057 1.00 49.34 293 PHE A C 1
ATOM 2398 O O . PHE A 1 293 ? 39.266 -19.286 -46.985 1.00 49.34 293 PHE A O 1
ATOM 2405 N N . ILE A 1 294 ? 41.019 -20.482 -46.252 1.00 49.12 294 ILE A N 1
ATOM 2406 C CA . ILE A 1 294 ? 41.606 -20.726 -47.570 1.00 49.12 294 ILE A CA 1
ATOM 2407 C C . ILE A 1 294 ? 40.666 -21.603 -48.388 1.00 49.12 294 ILE A C 1
ATOM 2409 O O . ILE A 1 294 ? 40.475 -21.282 -49.545 1.00 49.12 294 ILE A O 1
ATOM 2413 N N . ARG A 1 295 ? 40.001 -22.630 -47.842 1.00 45.81 295 ARG A N 1
ATOM 2414 C CA . ARG A 1 295 ? 38.929 -23.362 -48.540 1.00 45.81 295 ARG A CA 1
ATOM 2415 C C . ARG A 1 295 ? 37.731 -22.477 -48.773 1.00 45.81 295 ARG A C 1
ATOM 2417 O O . ARG A 1 295 ? 37.131 -22.684 -49.785 1.00 45.81 295 ARG A O 1
ATOM 2424 N N . THR A 1 296 ? 37.367 -21.485 -47.981 1.00 49.91 296 THR A N 1
ATOM 2425 C CA . THR A 1 296 ? 36.246 -20.594 -48.328 1.00 49.91 296 THR A CA 1
ATOM 2426 C C . THR A 1 296 ? 36.643 -19.731 -49.533 1.00 49.91 296 THR A C 1
ATOM 2428 O O . THR A 1 296 ? 35.888 -19.596 -50.492 1.00 49.91 296 THR A O 1
ATOM 2431 N N . LEU A 1 297 ? 37.899 -19.271 -49.559 1.00 47.66 297 LEU A N 1
ATOM 2432 C CA . LEU A 1 297 ? 38.509 -18.560 -50.689 1.00 47.66 297 LEU A CA 1
ATOM 2433 C C . LEU A 1 297 ? 38.832 -19.462 -51.904 1.00 47.66 297 LEU A C 1
ATOM 2435 O O . LEU A 1 297 ? 38.874 -18.982 -53.031 1.00 47.66 297 LEU A O 1
ATOM 2439 N N . THR A 1 298 ? 39.044 -20.766 -51.700 1.00 44.88 298 THR A N 1
ATOM 2440 C CA . THR A 1 298 ? 39.434 -21.766 -52.719 1.00 44.88 298 THR A CA 1
ATOM 2441 C C . THR A 1 298 ? 38.256 -22.659 -53.129 1.00 44.88 298 THR A C 1
ATOM 2443 O O . THR A 1 298 ? 38.276 -23.212 -54.215 1.00 44.88 298 THR A O 1
ATOM 2446 N N . LEU A 1 299 ? 37.184 -22.762 -52.343 1.00 42.22 299 LEU A N 1
ATOM 2447 C CA . LEU A 1 299 ? 35.872 -23.345 -52.677 1.00 42.22 299 LEU A CA 1
ATOM 2448 C C . LEU A 1 299 ? 35.139 -22.409 -53.637 1.00 42.22 299 LEU A C 1
ATOM 2450 O O . LEU A 1 299 ? 34.447 -22.920 -54.510 1.00 42.22 299 LEU A O 1
ATOM 2454 N N . MET A 1 300 ? 35.418 -21.096 -53.596 1.00 43.19 300 MET A N 1
ATOM 2455 C CA . MET A 1 300 ? 35.155 -20.182 -54.721 1.00 43.19 300 MET A CA 1
ATOM 2456 C C . MET A 1 300 ? 35.845 -20.624 -56.028 1.00 43.19 300 MET A C 1
ATOM 2458 O O . MET A 1 300 ? 35.374 -20.288 -57.104 1.00 43.19 300 MET A O 1
ATOM 2462 N N . LYS A 1 301 ? 36.914 -21.435 -55.967 1.00 39.34 301 LYS A N 1
ATOM 2463 C CA . LYS A 1 301 ? 37.539 -22.096 -57.130 1.00 39.34 301 LYS A CA 1
ATOM 2464 C C . LYS A 1 301 ? 37.168 -23.578 -57.309 1.00 39.34 301 LYS A C 1
ATOM 2466 O O . LYS A 1 301 ? 37.290 -24.077 -58.420 1.00 39.34 301 LYS A O 1
ATOM 2471 N N . HIS A 1 302 ? 36.761 -24.310 -56.264 1.00 32.78 302 HIS A N 1
ATOM 2472 C CA . HIS A 1 302 ? 36.677 -25.784 -56.296 1.00 32.78 302 HIS A CA 1
ATOM 2473 C C . HIS A 1 302 ? 35.257 -26.371 -56.215 1.00 32.78 302 HIS A C 1
ATOM 2475 O O . HIS A 1 302 ? 35.063 -27.495 -56.673 1.00 32.78 302 HIS A O 1
ATOM 2481 N N . ILE A 1 303 ? 34.239 -25.626 -55.758 1.00 37.84 303 ILE A N 1
ATOM 2482 C CA . ILE A 1 303 ? 32.823 -26.045 -55.925 1.00 37.84 303 ILE A CA 1
ATOM 2483 C C . ILE A 1 303 ? 32.429 -26.052 -57.420 1.00 37.84 303 ILE A C 1
ATOM 2485 O O . ILE A 1 303 ? 31.512 -26.756 -57.832 1.00 37.84 303 ILE A O 1
ATOM 2489 N N . ILE A 1 304 ? 33.216 -25.376 -58.260 1.00 44.91 304 ILE A N 1
ATOM 2490 C CA . ILE A 1 304 ? 33.085 -25.316 -59.722 1.00 44.91 304 ILE A CA 1
ATOM 2491 C C . ILE A 1 304 ? 33.542 -26.620 -60.418 1.00 44.91 304 ILE A C 1
ATOM 2493 O O . ILE A 1 304 ? 33.168 -26.856 -61.557 1.00 44.91 304 ILE A O 1
ATOM 2497 N N . SER A 1 305 ? 34.253 -27.542 -59.752 1.00 34.47 305 SER A N 1
ATOM 2498 C CA . SER A 1 305 ? 34.679 -28.799 -60.402 1.00 34.47 305 SER A CA 1
ATOM 2499 C C . SER A 1 305 ? 33.668 -29.952 -60.298 1.00 34.47 305 SER A C 1
ATOM 2501 O O . SER A 1 305 ? 33.891 -30.985 -60.926 1.00 34.47 305 SER A O 1
ATOM 2503 N N . GLN A 1 306 ? 32.586 -29.830 -59.514 1.00 34.59 306 GLN A N 1
ATOM 2504 C CA . GLN A 1 306 ? 31.584 -30.905 -59.359 1.00 34.59 306 GLN A CA 1
ATOM 2505 C C . GLN A 1 306 ? 30.189 -30.551 -59.901 1.00 34.59 306 GLN A C 1
ATOM 2507 O O . GLN A 1 306 ? 29.318 -31.414 -59.931 1.00 34.59 306 GLN A O 1
ATOM 2512 N N . SER A 1 307 ? 29.989 -29.325 -60.397 1.00 35.38 307 SER A N 1
ATOM 2513 C CA . SER A 1 307 ? 28.763 -28.933 -61.111 1.00 35.38 307 SER A CA 1
ATOM 2514 C C . SER A 1 307 ? 28.812 -29.236 -62.619 1.00 35.38 307 SER A C 1
ATOM 2516 O O . SER A 1 307 ? 27.768 -29.235 -63.265 1.00 35.38 307 SER A O 1
ATOM 2518 N N . ASP A 1 308 ? 29.985 -29.543 -63.181 1.00 40.59 308 ASP A N 1
ATOM 2519 C CA . ASP A 1 308 ? 30.189 -29.822 -64.616 1.00 40.59 308 ASP A CA 1
ATOM 2520 C C . ASP A 1 308 ? 30.022 -31.315 -64.973 1.00 40.59 308 ASP A C 1
ATOM 2522 O O . ASP A 1 308 ? 30.691 -31.873 -65.842 1.00 40.59 308 ASP A O 1
ATOM 2526 N N . GLY A 1 309 ? 29.122 -31.994 -64.256 1.00 37.75 309 GLY A N 1
ATOM 2527 C CA . GLY A 1 309 ? 28.967 -33.444 -64.310 1.00 37.75 309 GLY A CA 1
ATOM 2528 C C . GLY A 1 309 ? 27.634 -33.969 -64.822 1.00 37.75 309 GLY A C 1
ATOM 2529 O O . GLY A 1 309 ? 27.509 -35.178 -64.886 1.00 37.75 309 GLY A O 1
ATOM 2530 N N . THR A 1 310 ? 26.647 -33.144 -65.179 1.00 41.34 310 THR A N 1
ATOM 2531 C CA . THR A 1 310 ? 25.420 -33.609 -65.859 1.00 41.34 310 THR A CA 1
ATOM 2532 C C . THR A 1 310 ? 24.632 -32.416 -66.390 1.00 41.34 310 THR A C 1
ATOM 2534 O O . THR A 1 310 ? 23.853 -31.849 -65.637 1.00 41.34 310 THR A O 1
ATOM 2537 N N . HIS A 1 311 ? 24.774 -32.059 -67.665 1.00 34.31 311 HIS A N 1
ATOM 2538 C CA . HIS A 1 311 ? 23.650 -31.592 -68.487 1.00 34.31 311 HIS A CA 1
ATOM 2539 C C . HIS A 1 311 ? 23.887 -32.096 -69.910 1.00 34.31 311 HIS A C 1
ATOM 2541 O O . HIS A 1 311 ? 24.761 -31.628 -70.638 1.00 34.31 311 HIS A O 1
ATOM 2547 N N . GLY A 1 312 ? 23.143 -33.149 -70.241 1.00 31.17 312 GLY A N 1
ATOM 2548 C CA . GLY A 1 312 ? 23.127 -33.759 -71.553 1.00 31.17 312 GLY A CA 1
ATOM 2549 C C . GLY A 1 312 ? 22.612 -32.789 -72.607 1.00 31.17 312 GLY A C 1
ATOM 2550 O O . GLY A 1 312 ? 21.638 -32.066 -72.414 1.00 31.17 312 GLY A O 1
ATOM 2551 N N . ILE A 1 313 ? 23.291 -32.846 -73.742 1.00 34.31 313 ILE A N 1
ATOM 2552 C CA . ILE A 1 313 ? 22.853 -32.388 -75.051 1.00 34.31 313 ILE A CA 1
ATOM 2553 C C . ILE A 1 313 ? 21.495 -33.028 -75.365 1.00 34.31 313 ILE A C 1
ATOM 2555 O O . ILE A 1 313 ? 21.451 -34.235 -75.580 1.00 34.31 313 ILE A O 1
ATOM 2559 N N . ILE A 1 314 ? 20.424 -32.235 -75.465 1.00 31.48 314 ILE A N 1
ATOM 2560 C CA . ILE A 1 314 ? 19.327 -32.483 -76.414 1.00 31.48 314 ILE A CA 1
ATOM 2561 C C . ILE A 1 314 ? 18.896 -31.125 -76.979 1.00 31.48 314 ILE A C 1
ATOM 2563 O O . ILE A 1 314 ? 18.230 -30.336 -76.314 1.00 31.48 314 ILE A O 1
ATOM 2567 N N . ASN A 1 315 ? 19.336 -30.869 -78.211 1.00 33.47 315 ASN A N 1
ATOM 2568 C CA . ASN A 1 315 ? 18.860 -29.791 -79.072 1.00 33.47 315 ASN A CA 1
ATOM 2569 C C . ASN A 1 315 ? 17.438 -30.093 -79.557 1.00 33.47 315 ASN A C 1
ATOM 2571 O O . ASN A 1 315 ? 17.115 -31.257 -79.812 1.00 33.47 315 ASN A O 1
ATOM 2575 N N . HIS A 1 316 ? 16.659 -29.037 -79.791 1.00 35.28 316 HIS A N 1
ATOM 2576 C CA . HIS A 1 316 ? 15.579 -29.052 -80.768 1.00 35.28 316 HIS A CA 1
ATOM 2577 C C . HIS A 1 316 ? 15.762 -27.927 -81.779 1.00 35.28 316 HIS A C 1
ATOM 2579 O O . HIS A 1 316 ? 16.280 -26.863 -81.364 1.00 35.28 316 HIS A O 1
#